Protein AF-A0A151ELN0-F1 (afdb_monomer_lite)

pLDDT: mean 81.28, std 15.32, range [25.77, 98.0]

Sequence (231 aa):
MNAPPDARCGALCSLCLSYRNGRCSSCAFGPRELRTSCPIFLCAEEKQTWCTECPEMLHCKTYRDYVNRCPFEAPEVLEDTLPHGGFLVKESMLNHGLNLFIDRVVRGDLGLIIMRQPLEVLAGLPLLKRVPIVQLKQTVTHGSSLDPTNLAKLHLTIQEFFEAAPRATILLEGMEYLIVHNGVDRMLKFIQSVAECARVSSSRFITIIDPRILDGEELVLLERELTLVSE

Structure (mmCIF, N/CA/C/O backbone):
data_AF-A0A151ELN0-F1
#
_entry.id   AF-A0A151ELN0-F1
#
loop_
_atom_site.group_PDB
_atom_site.id
_atom_site.type_symbol
_atom_site.label_atom_id
_atom_site.label_alt_id
_atom_site.label_comp_id
_atom_site.label_asym_id
_atom_site.label_entity_id
_atom_site.label_seq_id
_atom_site.pdbx_PDB_ins_code
_atom_site.Cartn_x
_atom_site.Cartn_y
_atom_site.Cartn_z
_atom_site.occupancy
_atom_site.B_iso_or_equiv
_atom_site.auth_seq_id
_atom_site.auth_comp_id
_atom_site.auth_asym_id
_atom_site.auth_atom_id
_atom_site.pdbx_PDB_model_num
ATOM 1 N N . MET A 1 1 ? 3.821 -25.717 3.196 1.00 38.97 1 MET A N 1
ATOM 2 C CA . MET A 1 1 ? 4.505 -25.286 1.957 1.00 38.97 1 MET A CA 1
ATOM 3 C C . MET A 1 1 ? 3.430 -25.005 0.924 1.00 38.97 1 MET A C 1
ATOM 5 O O . MET A 1 1 ? 2.796 -25.970 0.546 1.00 38.97 1 MET A O 1
ATOM 9 N N . ASN A 1 2 ? 3.182 -23.739 0.570 1.00 25.77 2 ASN A N 1
ATOM 10 C CA . ASN A 1 2 ? 2.345 -23.242 -0.546 1.00 25.77 2 ASN A CA 1
ATOM 11 C C . ASN A 1 2 ? 2.585 -21.714 -0.603 1.00 25.77 2 ASN A C 1
ATOM 13 O O . ASN A 1 2 ? 2.556 -21.106 0.461 1.00 25.77 2 ASN A O 1
ATOM 17 N N . ALA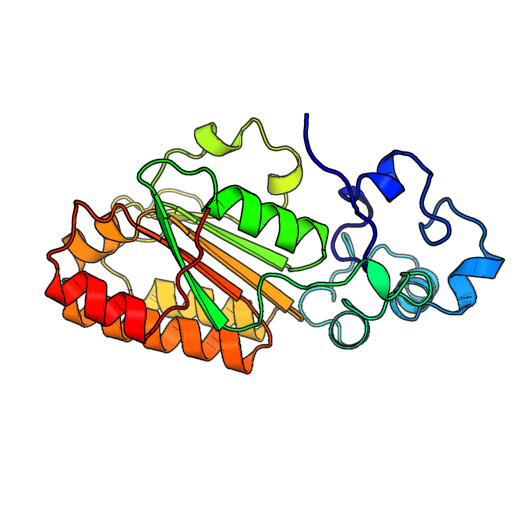 A 1 3 ? 2.896 -21.025 -1.708 1.00 27.09 3 ALA A N 1
ATOM 18 C CA . ALA A 1 3 ? 2.991 -21.343 -3.143 1.00 27.09 3 ALA A CA 1
ATOM 19 C C . ALA A 1 3 ? 4.229 -20.645 -3.780 1.00 27.09 3 ALA A C 1
ATOM 21 O O . ALA A 1 3 ? 4.811 -19.770 -3.136 1.00 27.09 3 ALA A O 1
ATOM 22 N N . PRO A 1 4 ? 4.621 -20.966 -5.035 1.00 46.75 4 PRO A N 1
ATOM 23 C CA . PRO A 1 4 ? 5.258 -19.937 -5.866 1.00 46.75 4 PRO A CA 1
ATOM 24 C C . PRO A 1 4 ? 4.795 -19.956 -7.342 1.00 46.75 4 PRO A C 1
ATOM 26 O O . PRO A 1 4 ? 5.091 -20.919 -8.053 1.00 46.75 4 PRO A O 1
ATOM 29 N N . PRO A 1 5 ? 4.087 -18.918 -7.835 1.00 49.38 5 PRO A N 1
ATOM 30 C CA . PRO A 1 5 ? 3.640 -18.840 -9.233 1.00 49.38 5 PRO A CA 1
ATOM 31 C C . PRO A 1 5 ? 4.334 -17.714 -10.039 1.00 49.38 5 PRO A C 1
ATOM 33 O O . PRO A 1 5 ? 3.706 -17.054 -10.870 1.00 49.38 5 PRO A O 1
ATOM 36 N N . ASP A 1 6 ? 5.586 -17.384 -9.730 1.00 49.25 6 ASP A N 1
ATOM 37 C CA . ASP A 1 6 ? 6.047 -15.994 -9.698 1.00 49.25 6 ASP A CA 1
ATOM 38 C C . ASP A 1 6 ? 7.194 -15.634 -10.661 1.00 49.25 6 ASP A C 1
ATOM 40 O O . ASP A 1 6 ? 8.349 -15.969 -10.415 1.00 49.25 6 ASP A O 1
ATOM 44 N N . ALA A 1 7 ? 6.879 -14.860 -11.708 1.00 47.31 7 ALA A N 1
ATOM 45 C CA . ALA A 1 7 ? 7.712 -13.806 -12.318 1.00 47.31 7 ALA A CA 1
ATOM 46 C C . ALA A 1 7 ? 6.845 -12.968 -13.273 1.00 47.31 7 ALA A C 1
ATOM 48 O O . ALA A 1 7 ? 6.569 -13.401 -14.389 1.00 47.31 7 ALA A O 1
ATOM 49 N N . ARG A 1 8 ? 6.369 -11.796 -12.835 1.00 53.34 8 ARG A N 1
ATOM 50 C CA . ARG A 1 8 ? 5.211 -11.143 -13.479 1.00 53.34 8 ARG A CA 1
ATOM 51 C C . ARG A 1 8 ? 5.375 -9.645 -13.707 1.00 53.34 8 ARG A C 1
ATOM 53 O O . ARG A 1 8 ? 4.469 -8.883 -13.429 1.00 53.34 8 ARG A O 1
ATOM 60 N N . CYS A 1 9 ? 6.537 -9.257 -14.244 1.00 50.31 9 CYS A N 1
ATOM 61 C CA . CYS A 1 9 ? 7.049 -7.880 -14.355 1.00 50.31 9 CYS A CA 1
ATOM 62 C C . CYS A 1 9 ? 7.490 -7.255 -13.027 1.00 50.31 9 CYS A C 1
ATOM 64 O O . CYS A 1 9 ? 6.859 -7.442 -11.999 1.00 50.31 9 CYS A O 1
ATOM 66 N N . GLY A 1 10 ? 8.641 -6.563 -13.068 1.00 51.91 10 GLY A N 1
ATOM 67 C CA . GLY A 1 10 ? 9.400 -6.077 -11.901 1.00 51.91 10 GLY A CA 1
ATOM 68 C C . GLY A 1 10 ? 8.564 -5.163 -11.025 1.00 51.91 10 GLY A C 1
ATOM 69 O O . GLY A 1 10 ? 7.584 -4.659 -11.522 1.00 51.91 10 GLY A O 1
ATOM 70 N N . ALA A 1 11 ? 8.824 -4.983 -9.727 1.00 45.75 11 ALA A N 1
ATOM 71 C CA . ALA A 1 11 ? 9.706 -3.945 -9.150 1.00 45.75 11 ALA A CA 1
ATOM 72 C C . ALA A 1 11 ? 10.963 -4.549 -8.583 1.00 45.75 11 ALA A C 1
ATOM 74 O O . ALA A 1 11 ? 11.966 -3.870 -8.432 1.00 45.75 11 ALA A O 1
ATOM 75 N N . LEU A 1 12 ? 10.899 -5.821 -8.227 1.00 51.78 12 LEU A N 1
ATOM 76 C CA . LEU A 1 12 ? 11.904 -6.473 -7.423 1.00 51.78 12 LEU A CA 1
ATOM 77 C C . LEU A 1 12 ? 12.098 -7.868 -7.996 1.00 51.78 12 LEU A C 1
ATOM 79 O O . LEU A 1 12 ? 11.829 -8.867 -7.337 1.00 51.78 12 LEU A O 1
ATOM 83 N N . CYS A 1 13 ? 12.589 -7.946 -9.240 1.00 53.91 13 CYS A N 1
ATOM 84 C CA . CYS A 1 13 ? 13.033 -9.219 -9.811 1.00 53.91 13 CYS A CA 1
ATOM 85 C C . CYS A 1 13 ? 13.979 -9.930 -8.830 1.00 53.91 13 CYS A C 1
ATOM 87 O O . CYS A 1 13 ? 13.848 -11.123 -8.628 1.00 53.91 13 CYS A O 1
ATOM 89 N N . SER A 1 14 ? 14.824 -9.195 -8.101 1.00 50.47 14 SER A N 1
ATOM 90 C CA . SER A 1 14 ? 15.664 -9.723 -7.015 1.00 50.47 14 SER A CA 1
ATOM 91 C C . SER A 1 14 ? 14.921 -10.472 -5.893 1.00 50.47 14 SER A C 1
ATOM 93 O O . SER A 1 14 ? 15.529 -11.313 -5.230 1.00 50.47 14 SER A O 1
ATOM 95 N N . LEU A 1 15 ? 13.630 -10.202 -5.682 1.00 52.53 15 LEU A N 1
ATOM 96 C CA . LEU A 1 15 ? 12.773 -10.857 -4.687 1.00 52.53 15 LEU A CA 1
ATOM 97 C C . LEU A 1 15 ? 11.847 -11.926 -5.289 1.00 52.53 15 LEU A C 1
ATOM 99 O O . LEU A 1 15 ? 11.299 -12.731 -4.541 1.00 52.53 15 LEU A O 1
ATOM 103 N N . CYS A 1 16 ? 11.710 -11.972 -6.615 1.00 61.12 16 CYS A N 1
ATOM 104 C CA . CYS A 1 16 ? 10.977 -13.009 -7.336 1.00 61.12 16 CYS A CA 1
ATOM 105 C C . CYS A 1 16 ? 11.695 -14.367 -7.196 1.00 61.12 16 CYS A C 1
ATOM 107 O O . CYS A 1 16 ? 12.899 -14.493 -7.435 1.00 61.12 16 CYS A O 1
ATOM 109 N N . LEU A 1 17 ? 10.972 -15.419 -6.818 1.00 59.66 17 LEU A N 1
ATOM 110 C CA . LEU A 1 17 ? 11.529 -16.748 -6.589 1.00 59.66 17 LEU A CA 1
ATOM 111 C C . LEU A 1 17 ? 11.983 -17.408 -7.897 1.00 59.66 17 LEU A C 1
ATOM 113 O O . LEU A 1 17 ? 13.006 -18.099 -7.899 1.00 59.66 17 LEU A O 1
ATOM 117 N N . SER A 1 18 ? 11.293 -17.181 -9.020 1.00 61.44 18 SER A N 1
ATOM 118 C CA . SER A 1 18 ? 11.763 -17.675 -10.326 1.00 61.44 18 SER A CA 1
ATOM 119 C C . SER A 1 18 ? 13.044 -16.976 -10.781 1.00 61.44 18 SER A C 1
ATOM 121 O O . SER A 1 18 ? 13.891 -17.617 -11.402 1.00 61.44 18 SER A O 1
ATOM 123 N N . TYR A 1 19 ? 13.236 -15.700 -10.428 1.00 58.84 19 TYR A N 1
ATOM 124 C CA . TYR A 1 19 ? 14.511 -15.002 -10.610 1.00 58.84 19 TYR A CA 1
ATOM 125 C C . TYR A 1 19 ? 15.599 -15.610 -9.723 1.00 58.84 19 TYR A C 1
ATOM 127 O O . TYR A 1 19 ? 16.644 -16.009 -10.232 1.00 58.84 19 TYR A O 1
ATOM 135 N N . ARG A 1 20 ? 15.346 -15.743 -8.411 1.00 58.31 20 ARG A N 1
ATOM 136 C CA . ARG A 1 20 ? 16.330 -16.272 -7.447 1.00 58.31 20 ARG A CA 1
ATOM 137 C C . ARG A 1 20 ? 16.759 -17.705 -7.754 1.00 58.31 20 ARG A C 1
ATOM 139 O O . ARG A 1 20 ? 17.891 -18.068 -7.463 1.00 58.31 20 ARG A O 1
ATOM 146 N N . ASN A 1 21 ? 15.871 -18.496 -8.346 1.00 62.34 21 ASN A N 1
ATOM 147 C CA . ASN A 1 21 ? 16.151 -19.875 -8.735 1.00 62.34 21 ASN A CA 1
ATOM 148 C C . ASN A 1 21 ? 16.658 -20.023 -10.179 1.00 62.34 21 ASN A C 1
ATOM 150 O O . ASN A 1 21 ? 16.784 -21.153 -10.640 1.00 62.34 21 ASN A O 1
ATOM 154 N N . GLY A 1 22 ? 16.883 -18.928 -10.918 1.00 57.88 22 GLY A N 1
ATOM 155 C CA . GLY A 1 22 ? 17.381 -18.979 -12.299 1.00 57.88 22 GLY A CA 1
ATOM 156 C C . GLY A 1 22 ? 16.428 -19.640 -13.304 1.00 57.88 22 GLY A C 1
ATOM 157 O O . GLY A 1 22 ? 16.860 -20.079 -14.363 1.00 57.88 22 GLY A O 1
ATOM 158 N N . ARG A 1 23 ? 15.133 -19.737 -12.977 1.00 60.22 23 ARG A N 1
ATOM 159 C CA . ARG A 1 23 ? 14.107 -20.395 -13.810 1.00 60.22 23 ARG A CA 1
ATOM 160 C C . ARG A 1 23 ? 13.381 -19.432 -14.750 1.00 60.22 23 ARG A C 1
ATOM 162 O O . ARG A 1 23 ? 12.649 -19.866 -15.631 1.00 60.22 23 ARG A O 1
ATOM 169 N N . CYS A 1 24 ? 13.562 -18.129 -14.553 1.00 61.22 24 CYS A N 1
ATOM 170 C CA . CYS A 1 24 ? 12.918 -17.097 -15.350 1.00 61.22 24 CYS A CA 1
ATOM 171 C C . CYS A 1 24 ? 13.681 -16.861 -16.663 1.00 61.22 24 CYS A C 1
ATOM 173 O O . CYS A 1 24 ? 14.799 -16.350 -16.651 1.00 61.22 24 CYS A O 1
ATOM 175 N N . SER A 1 25 ? 13.053 -17.171 -17.800 1.00 56.00 25 SER A N 1
ATOM 176 C CA . SER A 1 25 ? 13.604 -16.945 -19.147 1.00 56.00 25 SER A CA 1
ATOM 177 C C . SER A 1 25 ? 13.860 -15.466 -19.472 1.00 56.00 25 SER A C 1
ATOM 179 O O . SER A 1 25 ? 14.577 -15.163 -20.424 1.00 56.00 25 SER A O 1
ATOM 181 N N . SER A 1 26 ? 13.314 -14.550 -18.667 1.00 52.09 26 SER A N 1
ATOM 182 C CA . SER A 1 26 ? 13.364 -13.102 -18.863 1.00 52.09 26 SER A CA 1
ATOM 183 C C . SER A 1 26 ? 14.128 -12.326 -17.783 1.00 52.09 26 SER A C 1
ATOM 185 O O . SER A 1 26 ? 14.174 -11.095 -17.834 1.00 52.09 26 SER A O 1
ATOM 187 N N . CYS A 1 27 ? 14.762 -12.999 -16.811 1.00 61.06 27 CYS A N 1
ATOM 188 C CA . CYS A 1 27 ? 15.592 -12.311 -15.820 1.00 61.06 27 CYS A CA 1
ATOM 189 C C . CYS A 1 27 ? 16.931 -11.853 -16.410 1.00 61.06 27 CYS A C 1
ATOM 191 O O . CYS A 1 27 ? 17.380 -12.359 -17.433 1.00 61.06 27 CYS A O 1
ATOM 193 N N . ALA A 1 28 ? 17.626 -10.932 -15.741 1.00 55.34 28 ALA A N 1
ATOM 194 C CA . ALA A 1 28 ? 18.930 -10.457 -16.209 1.00 55.34 28 ALA A CA 1
ATOM 195 C C . ALA A 1 28 ? 20.011 -11.548 -16.336 1.00 55.34 28 ALA A C 1
ATOM 197 O O . ALA A 1 28 ? 20.993 -11.345 -17.047 1.00 55.34 28 ALA A O 1
ATOM 198 N N . PHE A 1 29 ? 19.807 -12.698 -15.688 1.00 57.75 29 PHE A N 1
ATOM 199 C CA . PHE A 1 29 ? 20.650 -13.887 -15.815 1.00 57.75 29 PHE A CA 1
ATOM 200 C C . PHE A 1 29 ? 20.172 -14.873 -16.899 1.00 57.75 29 PHE A C 1
ATOM 202 O O . PHE A 1 29 ? 20.861 -15.850 -17.174 1.00 57.75 29 PHE A O 1
ATOM 209 N N . GLY A 1 30 ? 19.004 -14.642 -17.504 1.00 62.22 30 GLY A N 1
ATOM 210 C CA . GLY A 1 30 ? 18.437 -15.458 -18.577 1.00 62.22 30 GLY A CA 1
ATOM 211 C C . GLY A 1 30 ? 18.973 -15.090 -19.970 1.00 62.22 30 GLY A C 1
ATOM 212 O O . GLY A 1 30 ? 19.694 -14.093 -20.127 1.00 62.22 30 GLY A O 1
ATOM 213 N N . PRO A 1 31 ? 18.614 -15.865 -21.013 1.00 65.56 31 PRO A N 1
ATOM 214 C CA . PRO A 1 31 ? 19.071 -15.630 -22.382 1.00 65.56 31 PRO A CA 1
ATOM 215 C C . PRO A 1 31 ? 18.759 -14.206 -22.851 1.00 65.56 31 PRO A C 1
ATOM 217 O O . PRO A 1 31 ? 17.655 -13.692 -22.655 1.00 65.56 31 PRO A O 1
ATOM 220 N N . ARG A 1 32 ? 19.745 -13.531 -23.450 1.00 69.44 32 ARG A N 1
ATOM 221 C CA . ARG A 1 32 ? 19.587 -12.135 -23.885 1.00 69.44 32 ARG A CA 1
ATOM 222 C C . ARG A 1 32 ? 18.575 -12.006 -25.019 1.00 69.44 32 ARG A C 1
ATOM 224 O O . ARG A 1 32 ? 17.768 -11.085 -24.990 1.00 69.44 32 ARG A O 1
ATOM 231 N N . GLU A 1 33 ? 18.592 -12.939 -25.971 1.00 73.06 33 GLU A N 1
ATOM 232 C CA . GLU A 1 33 ? 17.708 -12.918 -27.146 1.00 73.06 33 GLU A CA 1
ATOM 233 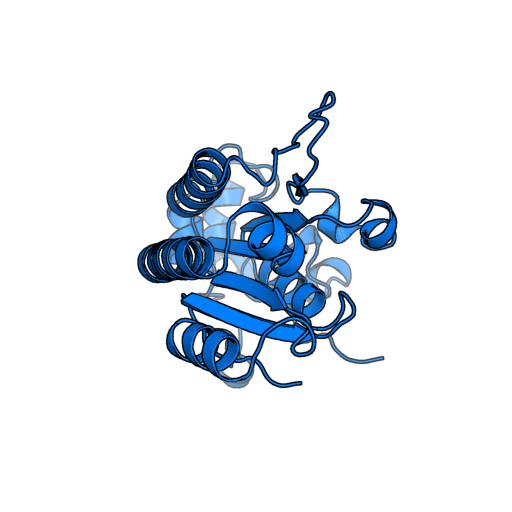C C . GLU A 1 33 ? 16.230 -12.867 -26.754 1.00 73.06 33 GLU A C 1
ATOM 235 O O . GLU A 1 33 ? 15.456 -12.117 -27.347 1.00 73.06 33 GLU A O 1
ATOM 240 N N . LEU A 1 34 ? 15.864 -13.604 -25.699 1.00 67.00 34 LEU A N 1
ATOM 241 C CA . LEU A 1 34 ? 14.495 -13.654 -25.207 1.00 67.00 34 LEU A CA 1
ATOM 242 C C . LEU A 1 34 ? 14.058 -12.295 -24.661 1.00 67.00 34 LEU A C 1
ATOM 244 O O . LEU A 1 34 ? 12.942 -11.890 -24.922 1.00 67.00 34 LEU A O 1
ATOM 248 N N . ARG A 1 35 ? 14.933 -11.537 -23.992 1.00 71.31 35 ARG A N 1
ATOM 249 C CA . ARG A 1 35 ? 14.585 -10.291 -23.282 1.00 71.31 35 ARG A CA 1
ATOM 250 C C . ARG A 1 35 ? 14.356 -9.063 -24.164 1.00 71.31 35 ARG A C 1
ATOM 252 O O . ARG A 1 35 ? 13.879 -8.046 -23.663 1.00 71.31 35 ARG A O 1
ATOM 259 N N . THR A 1 36 ? 14.661 -9.152 -25.455 1.00 74.19 36 THR A N 1
ATOM 260 C CA . THR A 1 36 ? 14.546 -8.033 -26.408 1.00 74.19 36 THR A CA 1
ATOM 261 C C . THR A 1 36 ? 13.114 -7.520 -26.595 1.00 74.19 36 THR A C 1
ATOM 263 O O . THR A 1 36 ? 12.926 -6.411 -27.079 1.00 74.19 36 THR A O 1
ATOM 266 N N . SER A 1 37 ? 12.101 -8.277 -26.169 1.00 78.50 37 SER A N 1
ATOM 267 C CA . SER A 1 37 ? 10.694 -7.866 -26.213 1.00 78.50 37 SER A CA 1
ATOM 268 C C . SER A 1 37 ? 10.193 -7.164 -24.942 1.00 78.50 37 SER A C 1
ATOM 270 O O . SER A 1 37 ? 9.040 -6.743 -24.916 1.00 78.50 37 SER A O 1
ATOM 272 N N . CYS A 1 38 ? 11.010 -7.028 -23.886 1.00 78.56 38 CYS A N 1
ATOM 273 C CA . CYS A 1 38 ? 10.599 -6.452 -22.599 1.00 78.56 38 CYS A CA 1
ATOM 274 C C . CYS A 1 38 ? 11.026 -4.978 -22.450 1.00 78.56 38 CYS A C 1
ATOM 276 O O . CYS A 1 38 ? 12.211 -4.710 -22.233 1.00 78.56 38 CYS A O 1
ATOM 278 N N . PRO A 1 39 ? 10.091 -4.005 -22.457 1.00 84.88 39 PRO A N 1
ATOM 279 C CA . PRO A 1 39 ? 10.442 -2.583 -22.383 1.00 84.88 39 PRO A CA 1
ATOM 280 C C . PRO A 1 39 ? 11.107 -2.168 -21.067 1.00 84.88 39 PRO A C 1
ATOM 282 O O . PRO A 1 39 ? 11.993 -1.316 -21.066 1.00 84.88 39 PRO A O 1
ATOM 285 N N . ILE A 1 40 ? 10.724 -2.789 -19.943 1.00 81.69 40 ILE A N 1
ATOM 286 C CA . ILE A 1 40 ? 11.363 -2.545 -18.638 1.00 81.69 40 ILE A CA 1
ATOM 287 C C . ILE A 1 40 ? 12.829 -2.987 -18.672 1.00 81.69 40 ILE A C 1
ATOM 289 O O . ILE A 1 40 ? 13.697 -2.266 -18.186 1.00 81.69 40 ILE A O 1
ATOM 293 N N . PHE A 1 41 ? 13.107 -4.152 -19.265 1.00 79.62 41 PHE A N 1
ATOM 294 C CA . PHE A 1 41 ? 14.468 -4.660 -19.396 1.00 79.62 41 PHE A CA 1
ATOM 295 C C . PHE A 1 41 ? 15.318 -3.762 -20.299 1.00 79.62 41 PHE A C 1
ATOM 297 O O . PHE A 1 41 ? 16.407 -3.368 -19.894 1.00 79.62 41 PHE A O 1
ATOM 304 N N . LEU A 1 42 ? 14.807 -3.402 -21.480 1.00 85.31 42 LEU A N 1
ATOM 305 C CA . LEU A 1 42 ? 15.523 -2.541 -22.423 1.00 85.31 42 LEU A CA 1
ATOM 306 C C . LEU A 1 42 ? 15.858 -1.175 -21.809 1.00 85.31 42 LEU A C 1
ATOM 308 O O . LEU A 1 42 ? 16.987 -0.715 -21.924 1.00 85.31 42 LEU A O 1
ATOM 312 N N . CYS A 1 43 ? 14.910 -0.570 -21.085 1.00 88.12 43 CYS A N 1
ATOM 313 C CA . CYS A 1 43 ? 15.131 0.683 -20.357 1.00 88.12 43 CYS A CA 1
ATOM 314 C C . CYS A 1 43 ? 16.235 0.550 -19.295 1.00 88.12 43 CYS A C 1
ATOM 316 O O . CYS A 1 43 ? 17.093 1.422 -19.169 1.00 88.12 43 CYS A O 1
ATOM 318 N N . ALA A 1 44 ? 16.233 -0.545 -18.530 1.00 83.81 44 ALA A N 1
ATOM 319 C CA . ALA A 1 44 ? 17.250 -0.809 -17.516 1.00 83.81 44 ALA A CA 1
ATOM 320 C C . ALA A 1 44 ? 18.643 -1.046 -18.135 1.00 83.81 44 ALA A C 1
ATOM 322 O O . ALA A 1 44 ? 19.633 -0.523 -17.624 1.00 83.81 44 ALA A O 1
ATOM 323 N N . GLU A 1 45 ? 18.715 -1.782 -19.250 1.00 83.81 45 GLU A N 1
ATOM 324 C CA . GLU A 1 45 ? 19.950 -2.034 -20.006 1.00 83.81 45 GLU A CA 1
ATOM 325 C C . GLU A 1 45 ? 20.525 -0.735 -20.589 1.00 83.81 45 GLU A C 1
ATOM 327 O O . GLU A 1 45 ? 21.709 -0.457 -20.401 1.00 83.81 45 GLU A O 1
ATOM 332 N N . GLU A 1 46 ? 19.686 0.091 -21.222 1.00 90.00 46 GLU A N 1
ATOM 333 C CA . GLU A 1 46 ? 20.065 1.402 -21.766 1.00 90.00 46 GLU A CA 1
ATOM 334 C C . GLU A 1 46 ? 20.620 2.328 -20.677 1.00 90.00 46 GLU A C 1
ATOM 336 O O . GLU A 1 46 ? 21.657 2.966 -20.858 1.00 90.00 46 GLU A O 1
ATOM 341 N N . LYS A 1 47 ? 19.969 2.349 -19.510 1.00 89.19 47 LYS A N 1
ATOM 342 C CA . LYS A 1 47 ? 20.392 3.138 -18.345 1.00 89.19 47 LYS A CA 1
ATOM 343 C C . LYS A 1 47 ? 21.529 2.502 -17.542 1.00 89.19 47 LYS A C 1
ATOM 345 O O . LYS A 1 47 ? 21.955 3.092 -16.552 1.00 89.19 47 LYS A O 1
ATOM 350 N N . GLN A 1 48 ? 21.987 1.306 -17.921 1.00 87.44 48 GLN A N 1
ATOM 351 C CA . GLN A 1 48 ? 22.997 0.525 -17.200 1.00 87.44 48 GLN A CA 1
ATOM 352 C C . GLN A 1 48 ? 22.703 0.407 -15.692 1.00 87.44 48 GLN A C 1
ATOM 354 O O . GLN A 1 48 ? 23.583 0.557 -14.846 1.00 87.44 48 GLN A O 1
ATOM 359 N N . THR A 1 49 ? 21.440 0.155 -15.345 1.00 83.75 49 THR A N 1
ATOM 360 C CA . THR A 1 49 ? 20.960 0.093 -13.959 1.00 83.75 49 THR A CA 1
ATOM 361 C C . THR A 1 49 ? 19.952 -1.040 -13.773 1.00 83.75 49 THR A C 1
ATOM 363 O O . THR A 1 49 ? 19.570 -1.728 -14.716 1.00 83.75 49 THR A O 1
ATOM 366 N N . TRP A 1 50 ? 19.485 -1.224 -12.543 1.00 77.25 50 TRP A N 1
ATOM 367 C CA . TRP A 1 50 ? 18.371 -2.103 -12.205 1.00 77.25 50 TRP A CA 1
ATOM 368 C C . TRP A 1 50 ? 17.198 -1.248 -11.754 1.00 77.25 50 TRP A C 1
ATOM 370 O O . TRP A 1 50 ? 17.411 -0.268 -11.049 1.00 77.25 50 TRP A O 1
ATOM 380 N N . CYS A 1 51 ? 15.950 -1.618 -12.062 1.00 76.81 51 CYS A N 1
ATOM 381 C CA . CYS A 1 51 ? 14.793 -0.853 -11.565 1.00 76.81 51 CYS A CA 1
ATOM 382 C C . CYS A 1 51 ? 14.813 -0.695 -10.035 1.00 76.81 51 CYS A C 1
ATOM 384 O O . CYS A 1 51 ? 14.466 0.363 -9.527 1.00 76.81 51 CYS A O 1
ATOM 386 N N . THR A 1 52 ? 15.315 -1.701 -9.312 1.00 70.81 52 THR A N 1
ATOM 387 C CA . THR A 1 52 ? 15.487 -1.681 -7.848 1.00 70.81 52 THR A CA 1
ATOM 388 C C . THR A 1 52 ? 16.522 -0.682 -7.333 1.00 70.81 52 THR A C 1
ATOM 390 O O . THR A 1 52 ? 16.600 -0.462 -6.127 1.00 70.81 52 THR A O 1
ATOM 393 N N . GLU A 1 53 ? 17.364 -0.157 -8.216 1.00 76.62 53 GLU A N 1
ATOM 394 C CA . GLU A 1 53 ? 18.473 0.758 -7.917 1.00 76.62 53 GLU A CA 1
ATOM 395 C C . GLU A 1 53 ? 18.375 2.048 -8.749 1.00 76.62 53 GLU A C 1
ATOM 397 O O . GLU A 1 53 ? 19.218 2.934 -8.639 1.00 76.62 53 GLU A O 1
ATOM 402 N N . CYS A 1 54 ? 17.335 2.168 -9.577 1.00 82.88 54 CYS A N 1
ATOM 403 C CA . CYS A 1 54 ? 17.137 3.295 -10.466 1.00 82.88 54 CYS A CA 1
ATOM 404 C C . CYS A 1 54 ? 16.580 4.485 -9.668 1.00 82.88 54 CYS A C 1
ATOM 406 O O . CYS A 1 54 ? 15.508 4.361 -9.068 1.00 82.88 54 CYS A O 1
ATOM 408 N N . PRO A 1 55 ? 17.236 5.660 -9.693 1.00 84.44 55 PRO A N 1
ATOM 409 C CA . PRO A 1 55 ? 16.778 6.833 -8.943 1.00 84.44 55 PRO A CA 1
ATOM 410 C C . PRO A 1 55 ? 15.438 7.378 -9.457 1.00 84.44 55 PRO A C 1
ATOM 412 O O . PRO A 1 55 ? 14.694 8.016 -8.718 1.00 84.44 55 PRO A O 1
ATOM 415 N N . GLU A 1 56 ? 15.098 7.093 -10.714 1.00 86.44 56 GLU A N 1
ATOM 416 C CA . GLU A 1 56 ? 13.836 7.502 -11.330 1.00 86.44 56 GLU A CA 1
ATOM 417 C C . GLU A 1 56 ? 12.689 6.529 -11.055 1.00 86.44 56 GLU A C 1
ATOM 419 O O . GLU A 1 56 ? 11.582 6.779 -11.518 1.00 86.44 56 GLU A O 1
ATOM 424 N N . MET A 1 57 ? 12.922 5.421 -10.340 1.00 82.38 57 MET A N 1
ATOM 425 C CA . MET A 1 57 ? 11.938 4.344 -10.204 1.00 82.38 57 MET A CA 1
ATOM 426 C C . MET A 1 57 ? 10.586 4.862 -9.705 1.00 82.38 57 MET A C 1
ATOM 428 O O . MET A 1 57 ? 9.562 4.548 -10.307 1.00 82.38 57 MET A O 1
ATOM 432 N N . LEU A 1 58 ? 10.584 5.748 -8.704 1.00 79.56 58 LEU A N 1
ATOM 433 C CA . LEU A 1 58 ? 9.360 6.388 -8.218 1.00 79.56 58 LEU A CA 1
ATOM 434 C C . LEU A 1 58 ? 8.560 7.028 -9.361 1.00 79.56 58 LEU A C 1
ATOM 436 O O . LEU A 1 58 ? 7.389 6.740 -9.498 1.00 79.56 58 LEU A O 1
ATOM 440 N N . HIS A 1 59 ? 9.182 7.749 -10.286 1.00 82.94 59 HIS A N 1
ATOM 441 C CA . HIS A 1 59 ? 8.470 8.465 -11.352 1.00 82.94 59 HIS A CA 1
ATOM 442 C C . HIS A 1 59 ? 8.597 7.792 -12.732 1.00 82.94 59 HIS A C 1
ATOM 444 O O . HIS A 1 59 ? 8.385 8.423 -13.770 1.00 82.94 59 HIS A O 1
ATOM 450 N N . CYS A 1 60 ? 8.962 6.507 -12.781 1.00 84.94 60 CYS A N 1
ATOM 451 C CA . CYS A 1 60 ? 9.320 5.839 -14.029 1.00 84.94 60 CYS A CA 1
ATOM 452 C C . CYS A 1 60 ? 8.083 5.470 -14.863 1.00 84.94 60 CYS A C 1
ATOM 454 O O . CYS A 1 60 ? 7.344 4.536 -14.539 1.00 84.94 60 CYS A O 1
ATOM 456 N N . LYS A 1 61 ? 7.897 6.156 -15.998 1.00 87.19 61 LYS A N 1
ATOM 457 C CA . LYS A 1 61 ? 6.796 5.893 -16.941 1.00 87.19 61 LYS A CA 1
ATOM 458 C C . LYS A 1 61 ? 6.874 4.505 -17.583 1.00 87.19 61 LYS A C 1
ATOM 460 O O . LYS A 1 61 ? 5.879 3.793 -17.605 1.00 87.19 61 LYS A O 1
ATOM 465 N N . THR A 1 62 ? 8.049 4.088 -18.063 1.00 87.81 62 THR A N 1
ATOM 466 C CA . THR A 1 62 ? 8.222 2.748 -18.659 1.00 87.81 62 THR A CA 1
ATOM 467 C C . THR A 1 62 ? 7.805 1.668 -17.678 1.00 87.81 62 THR A C 1
ATOM 469 O O . THR A 1 62 ? 7.132 0.705 -18.019 1.00 87.81 62 THR A O 1
ATOM 472 N N . TYR A 1 63 ? 8.187 1.839 -16.424 1.00 83.75 63 TYR A N 1
ATOM 473 C CA . TYR A 1 63 ? 7.810 0.893 -15.409 1.00 83.75 63 TYR A CA 1
ATOM 474 C C . TYR A 1 63 ? 6.288 0.901 -15.173 1.00 83.75 63 TYR A C 1
ATOM 476 O O . TYR A 1 63 ? 5.668 -0.157 -15.231 1.00 83.75 63 TYR A O 1
ATOM 484 N N . ARG A 1 64 ? 5.676 2.087 -15.032 1.00 80.62 64 ARG A N 1
ATOM 485 C CA . ARG A 1 64 ? 4.216 2.279 -14.916 1.00 80.62 64 ARG A CA 1
ATOM 486 C C . ARG A 1 64 ? 3.425 1.516 -15.977 1.00 80.62 64 ARG A C 1
ATOM 488 O O . ARG A 1 64 ? 2.486 0.796 -15.658 1.00 80.62 64 ARG A O 1
ATOM 495 N N . ASP A 1 65 ? 3.824 1.675 -17.234 1.00 82.56 65 ASP A N 1
ATOM 496 C CA . ASP A 1 65 ? 3.047 1.205 -18.381 1.00 82.56 65 ASP A CA 1
ATOM 497 C C . ASP A 1 65 ? 3.188 -0.310 -18.602 1.00 82.56 65 ASP A C 1
ATOM 499 O O . ASP A 1 65 ? 2.290 -0.951 -19.157 1.00 82.56 65 ASP A O 1
ATOM 503 N N . TYR A 1 66 ? 4.311 -0.891 -18.164 1.00 79.62 66 TYR A N 1
ATOM 504 C CA . TYR A 1 66 ? 4.682 -2.268 -18.487 1.00 79.62 66 TYR A CA 1
ATOM 505 C C . TYR A 1 66 ? 4.769 -3.206 -17.272 1.00 79.62 66 TYR A C 1
ATOM 507 O O . TYR A 1 66 ? 4.939 -4.399 -17.484 1.00 79.62 66 TYR A O 1
ATOM 515 N N . VAL A 1 67 ? 4.575 -2.737 -16.028 1.00 75.00 67 VAL A N 1
ATOM 516 C CA . VAL A 1 67 ? 4.657 -3.545 -14.783 1.00 75.00 67 VAL A CA 1
ATOM 517 C C . VAL A 1 67 ? 3.672 -4.725 -14.693 1.00 75.00 67 VAL A C 1
ATOM 519 O O . VAL A 1 67 ? 3.826 -5.576 -13.836 1.00 75.00 67 VAL A O 1
ATOM 522 N N . ASN A 1 68 ? 2.662 -4.816 -15.557 1.00 68.12 68 ASN A N 1
ATOM 523 C CA . ASN A 1 68 ? 1.753 -5.975 -15.639 1.00 68.12 68 ASN A CA 1
ATOM 524 C C . ASN A 1 68 ? 1.720 -6.590 -17.043 1.00 68.12 68 ASN A C 1
ATOM 526 O O . ASN A 1 68 ? 0.781 -7.289 -17.409 1.00 68.12 68 ASN A O 1
ATOM 530 N N . ARG A 1 69 ? 2.704 -6.260 -17.882 1.00 73.50 69 ARG A N 1
ATOM 531 C CA . ARG A 1 69 ? 2.739 -6.643 -19.296 1.00 73.50 69 ARG A CA 1
ATOM 532 C C . ARG A 1 69 ? 3.995 -7.444 -19.573 1.00 73.50 69 ARG A C 1
ATOM 534 O O . ARG A 1 69 ? 4.810 -7.064 -20.410 1.00 73.50 69 ARG A O 1
ATOM 541 N N . CYS A 1 70 ? 4.176 -8.530 -18.822 1.00 70.75 70 CYS A N 1
ATOM 542 C CA . CYS A 1 70 ? 5.314 -9.408 -19.037 1.00 70.75 70 CYS A CA 1
ATOM 543 C C . CYS A 1 70 ? 5.114 -10.111 -20.385 1.00 70.75 70 CYS A C 1
ATOM 545 O O . CYS A 1 70 ? 4.173 -10.891 -20.518 1.00 70.75 70 CYS A O 1
ATOM 547 N N . PRO A 1 71 ? 5.983 -9.890 -21.387 1.00 68.31 71 PRO A N 1
ATOM 548 C CA . PRO A 1 71 ? 5.810 -10.498 -22.708 1.00 68.31 71 PRO A CA 1
ATOM 549 C C . PRO A 1 71 ? 6.092 -12.012 -22.708 1.00 68.31 71 PRO A C 1
ATOM 551 O O . PRO A 1 71 ? 5.980 -12.657 -23.745 1.00 68.31 71 PRO A O 1
ATOM 554 N N . PHE A 1 72 ? 6.464 -12.578 -21.555 1.00 64.81 72 PHE A N 1
ATOM 555 C CA . PHE A 1 72 ? 6.767 -13.999 -21.358 1.00 64.81 72 PHE A CA 1
ATOM 556 C C . PHE A 1 72 ? 5.813 -14.678 -20.372 1.00 64.81 72 PHE A C 1
ATOM 558 O O . PHE A 1 72 ? 6.027 -15.835 -20.017 1.00 64.81 72 PHE A O 1
ATOM 565 N N . GLU A 1 73 ? 4.809 -13.957 -19.873 1.00 63.84 73 GLU A N 1
ATOM 566 C CA . GLU A 1 73 ? 3.826 -14.510 -18.950 1.00 63.84 73 GLU A CA 1
ATOM 567 C C . GLU A 1 73 ? 2.696 -15.181 -19.736 1.00 63.84 73 GLU A C 1
ATOM 569 O O . GLU A 1 73 ? 2.146 -14.602 -20.674 1.00 63.84 73 GLU A O 1
ATOM 574 N N . ALA A 1 74 ? 2.371 -16.425 -19.376 1.00 55.69 74 ALA A N 1
ATOM 575 C CA . ALA A 1 74 ? 1.256 -17.145 -19.978 1.00 55.69 74 ALA A CA 1
ATOM 576 C C . ALA A 1 74 ? -0.080 -16.583 -19.438 1.00 55.69 74 ALA A C 1
ATOM 578 O O . ALA A 1 74 ? -0.209 -16.421 -18.219 1.00 55.69 74 ALA A O 1
ATOM 579 N N . PRO A 1 75 ? -1.084 -16.312 -20.298 1.00 51.28 75 PRO A N 1
ATOM 580 C CA . PRO A 1 75 ? -2.365 -15.719 -19.894 1.00 51.28 75 PRO A CA 1
ATOM 581 C C . PRO A 1 75 ? -3.106 -16.502 -18.802 1.00 51.28 75 PRO A C 1
ATOM 583 O O . PRO A 1 75 ? -3.780 -15.906 -17.968 1.00 51.28 75 PRO A O 1
ATOM 586 N N . GLU A 1 76 ? -2.945 -17.828 -18.766 1.00 50.12 76 GLU A N 1
ATOM 587 C CA . GLU A 1 76 ? -3.637 -18.731 -17.831 1.00 50.12 76 GLU A CA 1
ATOM 588 C C . GLU A 1 76 ? -3.236 -18.544 -16.359 1.00 50.12 76 GLU A C 1
ATOM 590 O O . GLU A 1 76 ? -3.868 -19.096 -15.463 1.00 50.12 76 GLU A O 1
ATOM 595 N N . VAL A 1 77 ? -2.173 -17.785 -16.090 1.00 49.56 77 VAL A N 1
ATOM 596 C CA . VAL A 1 77 ? -1.608 -17.637 -14.747 1.00 49.56 77 VAL A CA 1
ATOM 597 C C . VAL A 1 77 ? -2.124 -16.341 -14.088 1.00 49.56 77 VAL A C 1
ATOM 599 O O . VAL A 1 77 ? -1.977 -16.164 -12.880 1.00 49.56 77 VAL A O 1
ATOM 602 N N . LEU A 1 78 ? -2.742 -15.414 -14.832 1.00 48.91 78 LEU A N 1
ATOM 603 C CA . LEU A 1 78 ? -3.120 -14.051 -14.417 1.00 48.91 78 LEU A CA 1
ATOM 604 C C . LEU A 1 78 ? -4.586 -13.920 -13.973 1.00 48.91 78 LEU A C 1
ATOM 606 O O . LEU A 1 78 ? -5.391 -13.292 -14.653 1.00 48.91 78 LEU A O 1
ATOM 610 N N . GLU A 1 79 ? -4.917 -14.384 -12.773 1.00 54.38 79 GLU A N 1
ATOM 611 C CA . GLU A 1 79 ? -5.911 -13.644 -11.988 1.00 54.38 79 GLU A CA 1
ATOM 612 C C . GLU A 1 79 ? -5.148 -12.707 -11.052 1.00 54.38 79 GLU A C 1
ATOM 614 O O . GLU A 1 79 ? -4.471 -13.139 -10.116 1.00 54.38 79 GLU A O 1
ATOM 619 N N . ASP A 1 80 ? -5.180 -11.403 -11.356 1.00 60.97 80 ASP A N 1
ATOM 620 C CA . ASP A 1 80 ? -4.867 -10.396 -10.346 1.00 60.97 80 ASP A CA 1
ATOM 621 C C . ASP A 1 80 ? -6.017 -10.421 -9.346 1.00 60.97 80 ASP A C 1
ATOM 623 O O . ASP A 1 80 ? -7.066 -9.817 -9.557 1.00 60.97 80 ASP A O 1
ATOM 627 N N . THR A 1 81 ? -5.835 -11.196 -8.281 1.00 65.62 81 THR A N 1
ATOM 628 C CA . THR A 1 81 ? -6.861 -11.424 -7.260 1.00 65.62 81 THR A CA 1
ATOM 629 C C . THR A 1 81 ? -7.186 -10.163 -6.465 1.00 65.62 81 THR A C 1
ATOM 631 O O . THR A 1 81 ? -8.163 -10.149 -5.722 1.00 65.62 81 THR A O 1
ATOM 634 N N . LEU A 1 82 ? -6.385 -9.100 -6.614 1.00 81.81 82 LEU A N 1
ATOM 635 C CA . LEU A 1 82 ? -6.564 -7.843 -5.907 1.00 81.81 82 LEU A CA 1
ATOM 636 C C . LEU A 1 82 ? -6.563 -6.663 -6.899 1.00 81.81 82 LEU A C 1
ATOM 638 O O . LEU A 1 82 ? -5.483 -6.221 -7.309 1.00 81.81 82 LEU A O 1
ATOM 642 N N . PRO A 1 83 ? -7.738 -6.138 -7.301 1.00 85.88 83 PRO A N 1
ATOM 643 C CA . PRO A 1 83 ? -7.829 -4.991 -8.209 1.00 85.88 83 PRO A CA 1
ATOM 644 C C . PRO A 1 83 ? -7.280 -3.696 -7.574 1.00 85.88 83 PRO A C 1
ATOM 646 O O . PRO A 1 83 ? -6.754 -3.697 -6.464 1.00 85.88 83 PRO A O 1
ATOM 649 N N . HIS A 1 84 ? -7.360 -2.563 -8.276 1.00 89.12 84 HIS A N 1
ATOM 650 C CA . HIS A 1 84 ? -7.004 -1.258 -7.699 1.00 89.12 84 HIS A CA 1
ATOM 651 C C . HIS A 1 84 ? -8.106 -0.755 -6.758 1.00 89.12 84 HIS A C 1
ATOM 653 O O . HIS A 1 84 ? -9.290 -0.903 -7.062 1.00 89.12 84 HIS A O 1
ATOM 659 N N . GLY A 1 85 ? -7.725 -0.118 -5.650 1.00 93.62 85 GLY A N 1
ATOM 660 C CA . GLY A 1 85 ? -8.659 0.458 -4.681 1.00 93.62 85 GLY A CA 1
ATOM 661 C C . GLY A 1 85 ? -8.342 0.125 -3.226 1.00 93.62 85 GLY A C 1
ATOM 662 O O . GLY A 1 85 ? -7.203 -0.192 -2.879 1.00 93.62 85 GLY A O 1
ATOM 663 N N . GLY A 1 86 ? -9.356 0.267 -2.371 1.00 95.94 86 GLY A N 1
ATOM 664 C CA . GLY A 1 86 ? -9.271 0.028 -0.933 1.00 95.94 86 GLY A CA 1
ATOM 665 C C . GLY A 1 86 ? -9.807 -1.345 -0.529 1.00 95.94 86 GLY A C 1
ATOM 666 O O . GLY A 1 86 ? -10.868 -1.764 -0.993 1.00 95.94 86 GLY A O 1
ATOM 667 N N . PHE A 1 87 ? -9.087 -2.010 0.371 1.00 95.94 87 PHE A N 1
ATOM 668 C CA . PHE A 1 87 ? -9.349 -3.364 0.838 1.00 95.94 87 PHE A CA 1
ATOM 669 C C . PHE A 1 87 ? -9.366 -3.433 2.357 1.00 95.94 87 PHE A C 1
ATOM 671 O O . PHE A 1 87 ? -8.505 -2.850 3.021 1.00 95.94 87 PHE A O 1
ATOM 678 N N . LEU A 1 88 ? -10.327 -4.186 2.885 1.00 95.31 88 LEU A N 1
ATOM 679 C CA . LEU A 1 88 ? -10.459 -4.472 4.306 1.00 95.31 88 LEU A CA 1
ATOM 680 C C . LEU A 1 88 ? -10.144 -5.943 4.560 1.00 95.31 88 LEU A C 1
ATOM 682 O O . LEU A 1 88 ? -10.759 -6.822 3.957 1.00 95.31 88 LEU A O 1
ATOM 686 N N . VAL A 1 89 ? -9.219 -6.203 5.478 1.00 95.31 89 VAL A N 1
ATOM 687 C CA . VAL A 1 89 ? -8.911 -7.546 5.974 1.00 95.31 89 VAL A CA 1
ATOM 688 C C . VAL A 1 89 ? -9.371 -7.632 7.423 1.00 95.31 89 VAL A C 1
ATOM 690 O O . VAL A 1 89 ? -8.896 -6.887 8.280 1.00 95.31 89 VAL A O 1
ATOM 693 N N . LYS A 1 90 ? -10.314 -8.536 7.692 1.00 93.44 90 LYS A N 1
ATOM 694 C CA . LYS A 1 90 ? -10.837 -8.770 9.041 1.00 93.44 90 LYS A CA 1
ATOM 695 C C . LYS A 1 90 ? -9.994 -9.837 9.732 1.00 93.44 90 LYS A C 1
ATOM 697 O O . LYS A 1 90 ? -10.280 -11.022 9.600 1.00 93.44 90 LYS A O 1
ATOM 702 N N . GLU A 1 91 ? -8.962 -9.426 10.458 1.00 92.38 91 GLU A N 1
ATOM 703 C CA . GLU A 1 91 ? -8.077 -10.335 11.192 1.00 92.38 91 GLU A CA 1
ATOM 704 C C . GLU A 1 91 ? -7.576 -9.700 12.492 1.00 92.38 91 GLU A C 1
ATOM 706 O O . GLU A 1 91 ? -7.369 -8.494 12.572 1.00 92.38 91 GLU A O 1
ATOM 711 N N . SER A 1 92 ? -7.355 -10.516 13.526 1.00 86.69 92 SER A N 1
ATOM 712 C CA . SER A 1 92 ? -6.817 -10.048 14.814 1.00 86.69 92 SER A CA 1
ATOM 713 C C . SER A 1 92 ? -5.292 -10.150 14.918 1.00 86.69 92 SER A C 1
ATOM 715 O O . SER A 1 92 ? -4.701 -9.734 15.911 1.00 86.69 92 SER A O 1
ATOM 717 N N . MET A 1 93 ? -4.651 -10.792 13.943 1.00 88.50 93 MET A N 1
ATOM 718 C CA . MET A 1 93 ? -3.211 -11.028 13.886 1.00 88.50 93 MET A CA 1
ATOM 719 C C . MET A 1 93 ? -2.727 -10.648 12.496 1.00 88.50 93 MET A C 1
ATOM 721 O O . MET A 1 93 ? -3.385 -10.995 11.524 1.00 88.50 93 MET A O 1
ATOM 725 N N . LEU A 1 94 ? -1.572 -9.988 12.408 1.00 91.38 94 LEU A N 1
ATOM 726 C CA . LEU A 1 94 ? -0.973 -9.556 11.147 1.00 91.38 94 LEU A CA 1
ATOM 727 C C . LEU A 1 94 ? -0.505 -10.775 10.333 1.00 91.38 94 LEU A C 1
ATOM 729 O O . LEU A 1 94 ? 0.624 -11.234 10.503 1.00 91.38 94 LEU A O 1
ATOM 733 N N . ASN A 1 95 ? -1.376 -11.303 9.473 1.00 90.81 95 ASN A N 1
ATOM 734 C CA . ASN A 1 95 ? -1.138 -12.527 8.714 1.00 90.81 95 ASN A CA 1
ATOM 735 C C . ASN A 1 95 ? -1.559 -12.345 7.253 1.00 90.81 95 ASN A C 1
ATOM 737 O O . ASN A 1 95 ? -0.719 -12.085 6.390 1.00 90.81 95 ASN A O 1
ATOM 741 N N . HIS A 1 96 ? -2.850 -12.485 6.963 1.00 91.62 96 HIS A N 1
ATOM 742 C CA . HIS A 1 96 ? -3.397 -12.467 5.615 1.00 91.62 96 HIS A CA 1
ATOM 743 C C . HIS A 1 96 ? -3.159 -11.113 4.944 1.00 91.62 96 HIS A C 1
ATOM 745 O O . HIS A 1 96 ? -2.659 -11.073 3.819 1.00 91.62 96 HIS A O 1
ATOM 751 N N . GLY A 1 97 ? -3.392 -10.000 5.649 1.00 93.62 97 GLY A N 1
ATOM 752 C CA . GLY A 1 97 ? -3.154 -8.663 5.099 1.00 93.62 97 GLY A CA 1
ATOM 753 C C . GLY A 1 97 ? -1.682 -8.414 4.761 1.00 93.62 97 GLY A C 1
ATOM 754 O O . GLY A 1 97 ? -1.366 -7.831 3.721 1.00 93.62 97 GLY A O 1
ATOM 755 N N . LEU A 1 98 ? -0.764 -8.938 5.582 1.00 93.62 98 LEU A N 1
ATOM 756 C CA . LEU A 1 98 ? 0.669 -8.885 5.296 1.00 93.62 98 LEU A CA 1
ATOM 757 C C . LEU A 1 98 ? 1.042 -9.756 4.091 1.00 93.62 98 LEU A C 1
ATOM 759 O O . LEU A 1 98 ? 1.821 -9.322 3.246 1.00 93.62 98 LEU A O 1
ATOM 763 N N . ASN A 1 99 ? 0.473 -10.955 3.964 1.00 90.19 99 ASN A N 1
ATOM 764 C CA . ASN A 1 99 ? 0.723 -11.828 2.816 1.00 90.19 99 ASN A CA 1
ATOM 765 C C . ASN A 1 99 ? 0.226 -11.212 1.501 1.00 90.19 99 ASN A C 1
ATOM 767 O O . ASN A 1 99 ? 0.952 -11.263 0.507 1.00 90.19 99 ASN A O 1
ATOM 771 N N . LEU A 1 100 ? -0.951 -10.577 1.499 1.00 90.62 100 LEU A N 1
ATOM 772 C CA . LEU A 1 100 ? -1.453 -9.820 0.347 1.00 90.62 100 LEU A CA 1
ATOM 773 C C . LEU A 1 100 ? -0.489 -8.695 -0.036 1.00 90.62 100 LEU A C 1
ATOM 775 O O . LEU A 1 100 ? -0.122 -8.559 -1.202 1.00 90.62 100 LEU A O 1
ATOM 779 N N . PHE A 1 101 ? -0.030 -7.916 0.947 1.00 92.94 101 PHE A N 1
ATOM 780 C CA . PHE A 1 101 ? 0.954 -6.859 0.723 1.00 92.94 101 PHE A CA 1
ATOM 781 C C . PHE A 1 101 ? 2.255 -7.401 0.112 1.00 92.94 101 PHE A C 1
ATOM 783 O O . PHE A 1 101 ? 2.765 -6.848 -0.863 1.00 92.94 101 PHE A O 1
ATOM 790 N N . ILE A 1 102 ? 2.783 -8.501 0.655 1.00 86.88 102 ILE A N 1
ATOM 791 C CA . ILE A 1 102 ? 4.012 -9.138 0.169 1.00 86.88 102 ILE A CA 1
ATOM 792 C C . ILE A 1 102 ? 3.843 -9.624 -1.271 1.00 86.88 102 ILE A C 1
ATOM 794 O O . ILE A 1 102 ? 4.723 -9.365 -2.093 1.00 86.88 102 ILE A O 1
ATOM 798 N N . ASP A 1 103 ? 2.725 -10.285 -1.592 1.00 82.56 103 ASP A N 1
ATOM 799 C CA . ASP A 1 103 ? 2.405 -10.702 -2.963 1.00 82.56 103 ASP A CA 1
ATOM 800 C C . ASP A 1 103 ? 2.454 -9.504 -3.917 1.00 82.56 103 ASP A C 1
ATOM 802 O O . ASP A 1 103 ? 3.090 -9.577 -4.974 1.00 82.56 103 ASP A O 1
ATOM 806 N N . ARG A 1 104 ? 1.886 -8.362 -3.506 1.00 85.44 104 ARG A N 1
ATOM 807 C CA . ARG A 1 104 ? 1.926 -7.147 -4.320 1.00 85.44 104 ARG A CA 1
ATOM 808 C C . ARG A 1 104 ? 3.326 -6.604 -4.530 1.00 85.44 104 ARG A C 1
ATOM 810 O O . ARG A 1 104 ? 3.708 -6.345 -5.670 1.00 85.44 104 ARG A O 1
ATOM 817 N N . VAL A 1 105 ? 4.124 -6.501 -3.473 1.00 83.06 105 VAL A N 1
ATOM 818 C CA . VAL A 1 105 ? 5.512 -6.032 -3.582 1.00 83.06 105 VAL A CA 1
ATOM 819 C C . VAL A 1 105 ? 6.347 -6.952 -4.482 1.00 83.06 105 VAL A C 1
ATOM 821 O O . VAL A 1 105 ? 7.122 -6.477 -5.316 1.00 83.06 105 VAL A O 1
ATOM 824 N N . VAL A 1 106 ? 6.160 -8.272 -4.383 1.00 75.38 106 VAL A N 1
ATOM 825 C CA . VAL A 1 106 ? 6.843 -9.258 -5.241 1.00 75.38 106 VAL A CA 1
ATOM 826 C C . VAL A 1 106 ? 6.437 -9.115 -6.713 1.00 75.38 106 VAL A C 1
ATOM 828 O O . VAL A 1 106 ? 7.277 -9.286 -7.599 1.00 75.38 106 VAL A O 1
ATOM 831 N N . ARG A 1 107 ? 5.181 -8.751 -6.985 1.00 74.62 107 ARG A N 1
ATOM 832 C CA . ARG A 1 107 ? 4.647 -8.469 -8.332 1.00 74.62 107 ARG A CA 1
ATOM 833 C C . ARG A 1 107 ? 4.890 -7.038 -8.813 1.00 74.62 107 ARG A C 1
ATOM 835 O O . ARG A 1 107 ? 4.424 -6.659 -9.881 1.00 74.62 107 ARG A O 1
ATOM 842 N N . GLY A 1 108 ? 5.622 -6.250 -8.035 1.00 75.31 108 GLY A N 1
ATOM 843 C CA . GLY A 1 108 ? 6.107 -4.950 -8.450 1.00 75.31 108 GLY A CA 1
ATOM 844 C C . GLY A 1 108 ? 5.328 -3.733 -8.007 1.00 75.31 108 GLY A C 1
ATOM 845 O O . GLY A 1 108 ? 5.549 -2.637 -8.504 1.00 75.31 108 GLY A O 1
ATOM 846 N N . ASP A 1 109 ? 4.451 -3.863 -7.034 1.00 83.94 109 ASP A N 1
ATOM 847 C CA . ASP A 1 109 ? 3.974 -2.675 -6.350 1.00 83.94 109 ASP A CA 1
ATOM 848 C C . ASP A 1 109 ? 5.121 -2.094 -5.494 1.00 83.94 109 ASP A C 1
ATOM 850 O O . ASP A 1 109 ? 5.845 -2.822 -4.808 1.00 83.94 109 ASP A O 1
ATOM 854 N N . LEU A 1 110 ? 5.304 -0.772 -5.511 1.00 87.50 110 LEU A N 1
ATOM 855 C CA . LEU A 1 110 ? 6.107 -0.117 -4.482 1.00 87.50 110 LEU A CA 1
ATOM 856 C C . LEU A 1 110 ? 5.343 -0.182 -3.158 1.00 87.50 110 LEU A C 1
ATOM 858 O O . LEU A 1 110 ? 4.190 0.235 -3.072 1.00 87.50 110 LEU A O 1
ATOM 862 N N . GLY A 1 111 ? 5.978 -0.741 -2.133 1.00 91.81 111 GLY A N 1
ATOM 863 C CA . GLY A 1 111 ? 5.354 -0.961 -0.833 1.00 91.81 111 GLY A CA 1
ATOM 864 C C . GLY A 1 111 ? 5.558 0.203 0.133 1.00 91.81 111 GLY A C 1
ATOM 865 O O . GLY A 1 111 ? 6.656 0.748 0.198 1.00 91.81 111 GLY A O 1
ATOM 866 N N . LEU A 1 112 ? 4.549 0.511 0.944 1.00 95.50 112 LEU A N 1
ATOM 867 C CA . LEU A 1 112 ? 4.675 1.297 2.178 1.00 95.50 112 LEU A CA 1
ATOM 868 C C . LEU A 1 112 ? 3.910 0.584 3.294 1.00 95.50 112 LEU A C 1
ATOM 870 O O . LEU A 1 112 ? 2.747 0.227 3.116 1.00 95.50 112 LEU A O 1
ATOM 874 N N . ILE A 1 113 ? 4.549 0.389 4.447 1.00 97.19 113 ILE A N 1
ATOM 875 C CA . ILE A 1 113 ? 3.884 -0.157 5.635 1.00 97.19 113 ILE A CA 1
ATOM 876 C C . ILE A 1 113 ? 3.658 0.973 6.630 1.00 97.19 113 ILE A C 1
ATOM 878 O O . ILE A 1 113 ? 4.592 1.670 7.016 1.00 97.19 113 ILE A O 1
ATOM 882 N N . ILE A 1 114 ? 2.421 1.130 7.077 1.00 97.44 114 ILE A N 1
ATOM 883 C CA . ILE A 1 114 ? 2.044 1.958 8.214 1.00 97.44 114 ILE A CA 1
ATOM 884 C C . ILE A 1 114 ? 1.590 0.997 9.302 1.00 97.44 114 ILE A C 1
ATOM 886 O O . ILE A 1 114 ? 0.689 0.195 9.072 1.00 97.44 114 ILE A O 1
ATOM 890 N N . MET A 1 115 ? 2.231 1.036 10.466 1.00 95.62 115 MET A N 1
ATOM 891 C CA . MET A 1 115 ? 1.945 0.062 11.519 1.00 95.62 115 MET A CA 1
ATOM 892 C C . MET A 1 115 ? 2.118 0.633 12.919 1.00 95.62 115 MET A C 1
ATOM 894 O O . MET A 1 115 ? 2.933 1.530 13.152 1.00 95.62 115 MET A O 1
ATOM 898 N N . ARG A 1 116 ? 1.376 0.074 13.871 1.00 93.88 116 ARG A N 1
ATOM 899 C CA . ARG A 1 116 ? 1.474 0.375 15.303 1.00 93.88 116 ARG A CA 1
ATOM 900 C C . ARG A 1 116 ? 2.347 -0.644 16.030 1.00 93.88 116 ARG A C 1
ATOM 902 O O . ARG A 1 116 ? 2.985 -0.295 17.026 1.00 93.88 116 ARG A O 1
ATOM 909 N N . GLN A 1 117 ? 2.389 -1.891 15.564 1.00 92.44 117 GLN A N 1
ATOM 910 C CA . GLN A 1 117 ? 3.180 -2.939 16.209 1.00 92.44 117 GLN A CA 1
ATOM 911 C C . GLN A 1 117 ? 4.695 -2.625 16.242 1.00 92.44 117 GLN A C 1
ATOM 913 O O . GLN A 1 117 ? 5.202 -1.823 15.445 1.00 92.44 117 GLN A O 1
ATOM 918 N N . PRO A 1 118 ? 5.446 -3.229 17.185 1.00 90.50 118 PRO A N 1
ATOM 919 C CA . PRO A 1 118 ? 6.908 -3.195 17.173 1.00 90.50 118 PRO A CA 1
ATOM 920 C C . PRO A 1 118 ? 7.466 -3.765 15.858 1.00 90.50 118 PRO A C 1
ATOM 922 O O . PRO A 1 118 ? 6.899 -4.703 15.306 1.00 90.50 118 PRO A O 1
ATOM 925 N N . LEU A 1 119 ? 8.570 -3.215 15.340 1.00 90.62 119 LEU A N 1
ATOM 926 C CA . LEU A 1 119 ? 9.095 -3.588 14.013 1.00 90.62 119 LEU A CA 1
ATOM 927 C C . LEU A 1 119 ? 9.686 -5.006 13.980 1.00 90.62 119 LEU A C 1
ATOM 929 O O . LEU A 1 119 ? 9.866 -5.590 12.913 1.00 90.62 119 LEU A O 1
ATOM 933 N N . GLU A 1 120 ? 9.964 -5.577 15.149 1.00 91.12 120 GLU A N 1
ATOM 934 C CA . GLU A 1 120 ? 10.478 -6.928 15.344 1.00 91.12 120 GLU A CA 1
ATOM 935 C C . GLU A 1 120 ? 9.549 -7.990 14.745 1.00 91.12 120 GLU A C 1
ATOM 937 O O . GLU A 1 120 ? 10.031 -9.029 14.295 1.00 91.12 120 GLU A O 1
ATOM 942 N N . VAL A 1 121 ? 8.241 -7.711 14.650 1.00 90.44 121 VAL A N 1
ATOM 943 C CA . VAL A 1 121 ? 7.272 -8.613 14.000 1.00 90.44 121 VAL A CA 1
ATOM 944 C C . VAL A 1 121 ? 7.583 -8.829 12.512 1.00 90.44 121 VAL A C 1
ATOM 946 O O . VAL A 1 121 ? 7.195 -9.845 11.944 1.00 90.44 121 VAL A O 1
ATOM 949 N N . LEU A 1 122 ? 8.339 -7.918 11.886 1.00 91.00 122 LEU A N 1
ATOM 950 C CA . LEU A 1 122 ? 8.767 -8.005 10.487 1.00 91.00 122 LEU A CA 1
ATOM 951 C C . LEU A 1 122 ? 10.204 -8.532 10.319 1.00 91.00 122 LEU A C 1
ATOM 953 O O . LEU A 1 122 ? 10.655 -8.733 9.190 1.00 91.00 122 LEU A O 1
ATOM 957 N N . ALA A 1 123 ? 10.948 -8.778 11.405 1.00 85.06 123 ALA A N 1
ATOM 958 C CA . ALA A 1 123 ? 12.381 -9.097 11.350 1.00 85.06 123 ALA A CA 1
ATOM 959 C C . ALA A 1 123 ? 12.705 -10.381 10.555 1.00 85.06 123 ALA A C 1
ATOM 961 O O . ALA A 1 123 ? 13.795 -10.510 9.991 1.00 85.06 123 ALA A O 1
ATOM 962 N N . GLY A 1 124 ? 11.748 -11.309 10.466 1.00 82.56 124 GLY A N 1
ATOM 963 C CA . GLY A 1 124 ? 11.851 -12.555 9.701 1.00 82.56 124 GLY A CA 1
ATOM 964 C C . GLY A 1 124 ? 11.623 -12.416 8.192 1.00 82.56 124 GLY A C 1
ATOM 965 O O . GLY A 1 124 ? 11.655 -13.425 7.489 1.00 82.56 124 GLY A O 1
ATOM 966 N N . LEU A 1 125 ? 11.398 -11.201 7.678 1.00 83.56 125 LEU A N 1
ATOM 967 C CA . LEU A 1 125 ? 11.007 -10.953 6.288 1.00 83.56 125 LEU A CA 1
ATOM 968 C C . LEU A 1 125 ? 12.064 -10.104 5.559 1.00 83.56 125 LEU A C 1
ATOM 970 O O . LEU A 1 125 ? 11.916 -8.888 5.429 1.00 83.56 125 LEU A O 1
ATOM 974 N N . PRO A 1 126 ? 13.136 -10.723 5.016 1.00 76.50 126 PRO A N 1
ATOM 975 C CA . PRO A 1 126 ? 14.209 -10.008 4.319 1.00 76.50 126 PRO A CA 1
ATOM 976 C C . PRO A 1 126 ? 13.726 -9.126 3.164 1.00 76.50 126 PRO A C 1
ATOM 978 O O . PRO A 1 126 ? 14.354 -8.114 2.862 1.00 76.50 126 PRO A O 1
ATOM 981 N N . LEU A 1 127 ? 12.613 -9.511 2.536 1.00 74.94 127 LEU A N 1
ATOM 982 C CA . LEU A 1 127 ? 11.994 -8.805 1.419 1.00 74.94 127 LEU A CA 1
ATOM 983 C C . LEU A 1 127 ? 11.476 -7.407 1.814 1.00 74.94 127 LEU A C 1
ATOM 985 O O . LEU A 1 127 ? 11.458 -6.506 0.982 1.00 74.94 127 LEU A O 1
ATOM 989 N N . LEU A 1 128 ? 11.134 -7.202 3.092 1.00 83.38 128 LEU A N 1
ATOM 990 C CA . LEU A 1 128 ? 10.630 -5.931 3.616 1.00 83.38 128 LEU A CA 1
ATOM 991 C C . LEU A 1 128 ? 11.743 -4.964 4.034 1.00 83.38 128 LEU A C 1
ATOM 993 O O . LEU A 1 128 ? 11.465 -3.807 4.316 1.00 83.38 128 LEU A O 1
ATOM 997 N N . LYS A 1 129 ? 13.019 -5.379 4.018 1.00 79.88 129 LYS A N 1
ATOM 998 C CA . LYS A 1 129 ? 14.146 -4.515 4.429 1.00 79.88 129 LYS A CA 1
ATOM 999 C C . LYS A 1 129 ? 14.273 -3.221 3.618 1.00 79.88 129 LYS A C 1
ATOM 1001 O O . LYS A 1 129 ? 14.893 -2.277 4.091 1.00 79.88 129 LYS A O 1
ATOM 1006 N N . ARG A 1 130 ? 13.757 -3.203 2.385 1.00 77.38 130 ARG A N 1
ATOM 1007 C CA . ARG A 1 130 ? 13.774 -2.034 1.485 1.00 77.38 130 ARG A CA 1
ATOM 1008 C C . ARG A 1 130 ? 12.425 -1.314 1.411 1.00 77.38 130 ARG A C 1
ATOM 1010 O O . ARG A 1 130 ? 12.316 -0.324 0.698 1.00 77.38 130 ARG A O 1
ATOM 1017 N N . VAL A 1 131 ? 11.412 -1.817 2.112 1.00 88.50 131 VAL A N 1
ATOM 1018 C CA . VAL A 1 131 ? 10.084 -1.210 2.158 1.00 88.50 131 VAL A CA 1
ATOM 1019 C C . VAL A 1 131 ? 10.108 -0.104 3.218 1.00 88.50 131 VAL A C 1
ATOM 1021 O O . VAL A 1 131 ? 10.474 -0.390 4.359 1.00 88.50 131 VAL A O 1
ATOM 1024 N N . PRO A 1 132 ? 9.765 1.154 2.884 1.00 90.81 132 PRO A N 1
ATOM 1025 C CA . PRO A 1 132 ? 9.606 2.201 3.884 1.00 90.81 132 PRO A CA 1
ATOM 1026 C C . PRO A 1 132 ? 8.519 1.823 4.896 1.00 90.81 132 PRO A C 1
ATOM 1028 O O . PRO A 1 132 ? 7.467 1.294 4.533 1.00 90.81 132 PRO A O 1
ATOM 1031 N N . ILE A 1 133 ? 8.780 2.116 6.172 1.00 93.81 133 ILE A N 1
ATOM 1032 C CA . ILE A 1 133 ? 7.850 1.856 7.274 1.00 93.81 133 ILE A CA 1
ATOM 1033 C C . ILE A 1 133 ? 7.590 3.160 8.023 1.00 93.81 133 ILE A C 1
ATOM 1035 O O . ILE A 1 133 ? 8.530 3.819 8.466 1.00 93.81 133 ILE A O 1
ATOM 1039 N N . VAL A 1 134 ? 6.321 3.523 8.190 1.00 94.88 134 VAL A N 1
ATOM 1040 C CA . VAL A 1 134 ? 5.865 4.613 9.056 1.00 94.88 134 VAL A CA 1
ATOM 1041 C C . VAL A 1 134 ? 5.286 4.003 10.323 1.00 94.88 134 VAL A C 1
ATOM 1043 O O . VAL A 1 134 ? 4.291 3.281 10.278 1.00 94.88 134 VAL A O 1
ATOM 1046 N N . GLN A 1 135 ? 5.901 4.291 11.467 1.00 94.44 135 GLN A N 1
ATOM 1047 C CA . GLN A 1 135 ? 5.436 3.749 12.740 1.00 94.44 135 GLN A CA 1
ATOM 1048 C C . GLN A 1 135 ? 4.494 4.722 13.460 1.00 94.44 135 GLN A C 1
ATOM 1050 O O . GLN A 1 135 ? 4.856 5.873 13.710 1.00 94.44 135 GLN A O 1
ATOM 1055 N N . LEU A 1 136 ? 3.304 4.253 13.833 1.00 94.31 136 LEU A N 1
ATOM 1056 C CA . LEU A 1 136 ? 2.319 5.025 14.590 1.00 94.31 136 LEU A CA 1
ATOM 1057 C C . LEU A 1 136 ? 2.712 5.067 16.072 1.00 94.31 136 LEU A C 1
ATOM 1059 O O . LEU A 1 136 ? 2.650 4.051 16.766 1.00 94.31 136 LEU A O 1
ATOM 1063 N N . LYS A 1 137 ? 3.136 6.238 16.560 1.00 90.81 137 LYS A N 1
ATOM 1064 C CA . LYS A 1 137 ? 3.566 6.453 17.953 1.00 90.81 137 LYS A CA 1
ATOM 1065 C C . LYS A 1 137 ? 3.269 7.881 18.400 1.00 90.81 137 LYS A C 1
ATOM 1067 O O . LYS A 1 137 ? 3.623 8.823 17.704 1.00 90.81 137 LYS A O 1
ATOM 1072 N N . GLN A 1 138 ? 2.710 8.042 19.600 1.00 82.81 138 GLN A N 1
ATOM 1073 C CA . GLN A 1 138 ? 2.510 9.363 20.219 1.00 82.81 138 GLN A CA 1
ATOM 1074 C C . GLN A 1 138 ? 3.837 10.064 20.542 1.00 82.81 138 GLN A C 1
ATOM 1076 O O . GLN A 1 138 ? 3.974 11.272 20.380 1.00 82.81 138 GLN A O 1
ATOM 1081 N N . THR A 1 139 ? 4.847 9.313 20.985 1.00 79.12 139 THR A N 1
ATOM 1082 C CA . THR A 1 139 ? 6.190 9.860 21.196 1.00 79.12 139 THR A CA 1
ATOM 1083 C C . THR A 1 139 ? 6.981 9.725 19.904 1.00 79.12 139 THR A C 1
ATOM 1085 O O . THR A 1 139 ? 7.575 8.680 19.633 1.00 79.12 139 THR A O 1
ATOM 1088 N N . VAL A 1 140 ? 6.959 10.783 19.095 1.00 67.56 140 VAL A N 1
ATOM 1089 C CA . VAL A 1 140 ? 7.741 10.870 17.858 1.00 67.56 140 VAL A CA 1
ATOM 1090 C C . VAL A 1 140 ? 9.227 10.906 18.231 1.00 67.56 140 VAL A C 1
ATOM 1092 O O . VAL A 1 140 ? 9.747 11.926 18.679 1.00 67.56 140 VAL A O 1
ATOM 1095 N N . THR A 1 141 ? 9.911 9.772 18.101 1.00 58.81 141 THR A N 1
ATOM 1096 C CA . THR A 1 141 ? 11.369 9.663 18.242 1.00 58.81 141 THR A CA 1
ATOM 1097 C C . THR A 1 141 ? 12.053 9.761 16.877 1.00 58.81 141 THR A C 1
ATOM 1099 O O . THR A 1 141 ? 11.401 9.729 15.833 1.00 58.81 141 THR A O 1
ATOM 1102 N N . HIS A 1 142 ? 13.385 9.893 16.876 1.00 52.38 142 HIS A N 1
ATOM 1103 C CA . HIS A 1 142 ? 14.200 9.883 15.659 1.00 52.38 142 HIS A CA 1
ATOM 1104 C C . HIS A 1 142 ? 13.855 8.675 14.760 1.00 52.38 142 HIS A C 1
ATOM 1106 O O . HIS A 1 142 ? 13.994 7.530 15.183 1.00 52.38 142 HIS A O 1
ATOM 1112 N N . GLY A 1 143 ? 13.400 8.943 13.530 1.00 62.41 143 GLY A N 1
ATOM 1113 C CA . GLY A 1 143 ? 12.943 7.942 12.556 1.00 62.41 143 GLY A CA 1
ATOM 1114 C C . GLY A 1 143 ? 11.648 8.363 11.844 1.00 62.41 143 GLY A C 1
ATOM 1115 O O . GLY A 1 143 ? 11.101 9.432 12.115 1.00 62.41 143 GLY A O 1
ATOM 1116 N N . SER A 1 144 ? 11.139 7.528 10.934 1.00 79.75 144 SER A N 1
ATOM 1117 C CA . SER A 1 144 ? 9.834 7.706 10.279 1.00 79.75 144 SER A CA 1
ATOM 1118 C C . SER A 1 144 ? 8.699 7.284 11.218 1.00 79.75 144 SER A C 1
ATOM 1120 O O . SER A 1 144 ? 8.120 6.206 11.092 1.00 79.75 144 SER A O 1
ATOM 1122 N N . SER A 1 145 ? 8.394 8.130 12.202 1.00 89.44 145 SER A N 1
ATOM 1123 C CA . SER A 1 145 ? 7.240 7.953 13.088 1.00 89.44 145 SER A CA 1
ATOM 1124 C C . SER A 1 145 ? 6.210 9.067 12.916 1.00 89.44 145 SER A C 1
ATOM 1126 O O . SER A 1 145 ? 6.539 10.195 12.530 1.00 89.44 145 SER A O 1
ATOM 1128 N N . LEU A 1 146 ? 4.944 8.735 13.163 1.00 92.31 146 LEU A N 1
ATOM 1129 C CA . LEU A 1 146 ? 3.822 9.651 13.019 1.00 92.31 146 LEU A CA 1
ATOM 1130 C C . LEU A 1 146 ? 2.875 9.520 14.216 1.00 92.31 146 LEU A C 1
ATOM 1132 O O . LEU A 1 146 ? 2.520 8.414 14.623 1.00 92.31 146 LEU A O 1
ATOM 1136 N N . ASP A 1 147 ? 2.474 10.665 14.769 1.00 92.81 147 ASP A N 1
ATOM 1137 C CA . ASP A 1 147 ? 1.501 10.726 15.859 1.00 92.81 147 ASP A CA 1
ATOM 1138 C C . ASP A 1 147 ? 0.109 10.324 15.343 1.00 92.81 147 ASP A C 1
ATOM 1140 O O . ASP A 1 147 ? -0.382 10.968 14.411 1.00 92.81 147 ASP A O 1
ATOM 1144 N N . PRO A 1 148 ? -0.556 9.310 15.931 1.00 93.31 148 PRO A N 1
ATOM 1145 C CA . PRO A 1 148 ? -1.869 8.839 15.478 1.00 93.31 148 PRO A CA 1
ATOM 1146 C C . PRO A 1 148 ? -2.953 9.927 15.454 1.00 93.31 148 PRO A C 1
ATOM 1148 O O . PRO A 1 148 ? -3.927 9.786 14.720 1.00 93.31 148 PRO A O 1
ATOM 1151 N N . THR A 1 149 ? -2.806 11.008 16.225 1.00 93.94 149 THR A N 1
ATOM 1152 C CA . THR A 1 149 ? -3.741 12.147 16.238 1.00 93.94 149 THR A CA 1
ATOM 1153 C C . THR A 1 149 ? -3.558 13.082 15.038 1.00 93.94 149 THR A C 1
ATOM 1155 O O . THR A 1 149 ? -4.445 13.872 14.712 1.00 93.94 149 THR A O 1
ATOM 1158 N N . ASN A 1 150 ? -2.427 12.989 14.332 1.00 94.19 150 ASN A N 1
ATOM 1159 C CA . ASN A 1 150 ? -2.127 13.799 13.158 1.00 94.19 150 ASN A CA 1
ATOM 1160 C C . ASN A 1 150 ? -2.562 13.096 11.861 1.00 94.19 150 ASN A C 1
ATOM 1162 O O . ASN A 1 150 ? -1.751 12.826 10.968 1.00 94.19 150 ASN A O 1
ATOM 1166 N N . LEU A 1 151 ? -3.867 12.821 11.742 1.00 95.25 151 LEU A N 1
ATOM 1167 C CA . LEU A 1 151 ? -4.448 12.202 10.543 1.00 95.25 151 LEU A CA 1
ATOM 1168 C C . LEU A 1 151 ? -4.169 12.994 9.263 1.00 95.25 151 LEU A C 1
ATOM 1170 O O . LEU A 1 151 ? -4.016 12.393 8.205 1.00 95.25 151 LEU A O 1
ATOM 1174 N N . ALA A 1 152 ? -4.065 14.322 9.347 1.00 95.19 152 ALA A N 1
ATOM 1175 C CA . ALA A 1 152 ? -3.752 15.163 8.195 1.00 95.19 152 ALA A CA 1
ATOM 1176 C C . ALA A 1 152 ? -2.367 14.838 7.617 1.00 95.19 152 ALA A C 1
ATOM 1178 O O . ALA A 1 152 ? -2.231 14.636 6.412 1.00 95.19 152 ALA A O 1
ATOM 1179 N N . LYS A 1 153 ? -1.344 14.721 8.475 1.00 94.75 153 LYS A N 1
ATOM 1180 C CA . LYS A 1 153 ? 0.002 14.330 8.043 1.00 94.75 153 LYS A CA 1
ATOM 1181 C C . LYS A 1 153 ? 0.024 12.900 7.509 1.00 94.75 153 LYS A C 1
ATOM 1183 O O . LYS A 1 153 ? 0.692 12.652 6.511 1.00 94.75 153 LYS A O 1
ATOM 1188 N N . LEU A 1 154 ? -0.711 11.980 8.142 1.00 96.00 154 LEU A N 1
ATOM 1189 C CA . LEU A 1 154 ? -0.797 10.594 7.676 1.00 96.00 154 LEU A CA 1
ATOM 1190 C C . LEU A 1 154 ? -1.407 10.523 6.276 1.00 96.00 154 LEU A C 1
ATOM 1192 O O . LEU A 1 154 ? -0.878 9.839 5.404 1.00 96.00 154 LEU A O 1
ATOM 1196 N N . HIS A 1 155 ? -2.493 11.266 6.065 1.00 97.06 155 HIS A N 1
ATOM 1197 C CA . HIS A 1 155 ? -3.174 11.347 4.783 1.00 97.06 155 HIS A CA 1
ATOM 1198 C C . HIS A 1 155 ? -2.251 11.908 3.703 1.00 97.06 155 HIS A C 1
ATOM 1200 O O . HIS A 1 155 ? -2.118 11.296 2.649 1.00 97.06 155 HIS A O 1
ATOM 1206 N N . LEU A 1 156 ? -1.549 13.008 3.999 1.00 96.00 156 LEU A N 1
ATOM 1207 C CA . LEU A 1 156 ? -0.584 13.606 3.079 1.00 96.00 156 LEU A CA 1
ATOM 1208 C C . LEU A 1 156 ? 0.532 12.620 2.707 1.00 96.00 156 LEU A C 1
ATOM 1210 O O . LEU A 1 156 ? 0.813 12.446 1.531 1.00 96.00 156 LEU A O 1
ATOM 1214 N N . THR A 1 157 ? 1.113 11.914 3.684 1.00 94.94 157 THR A N 1
ATOM 1215 C CA . THR A 1 157 ? 2.155 10.903 3.4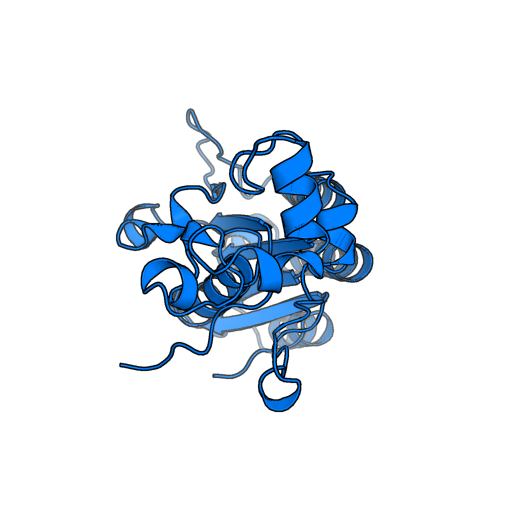24 1.00 94.94 157 THR A CA 1
ATOM 1216 C C . THR A 1 157 ? 1.657 9.780 2.509 1.00 94.94 157 THR A C 1
ATOM 1218 O O . THR A 1 157 ? 2.377 9.348 1.612 1.00 94.94 157 THR A O 1
ATOM 1221 N N . ILE A 1 158 ? 0.427 9.304 2.720 1.00 96.25 158 ILE A N 1
ATOM 1222 C CA . ILE A 1 158 ? -0.198 8.282 1.870 1.00 96.25 158 ILE A CA 1
ATOM 1223 C C . ILE A 1 158 ? -0.436 8.816 0.454 1.00 96.25 158 ILE A C 1
ATOM 1225 O O . ILE A 1 158 ? -0.114 8.139 -0.522 1.00 96.25 158 ILE A O 1
ATOM 1229 N N . GLN A 1 159 ? -0.988 10.023 0.343 1.00 95.38 159 GLN A N 1
ATOM 1230 C CA . GLN A 1 159 ? -1.300 10.647 -0.936 1.00 95.38 159 GLN A CA 1
ATOM 1231 C C . GLN A 1 159 ? -0.028 10.892 -1.757 1.00 95.38 159 GLN A C 1
ATOM 1233 O O . GLN A 1 159 ? 0.041 10.463 -2.905 1.00 95.38 159 GLN A O 1
ATOM 1238 N N . GLU A 1 160 ? 1.004 11.487 -1.155 1.00 93.50 160 GLU A N 1
ATOM 1239 C CA . GLU A 1 160 ? 2.305 11.714 -1.796 1.00 93.50 160 GLU A CA 1
ATOM 1240 C C . GLU A 1 160 ? 2.935 10.399 -2.275 1.00 93.50 160 GLU A C 1
ATOM 1242 O O . GLU A 1 160 ? 3.530 10.350 -3.352 1.00 93.50 160 GLU A O 1
ATOM 1247 N N . PHE A 1 161 ? 2.776 9.307 -1.518 1.00 93.19 161 PHE A N 1
ATOM 1248 C CA . PHE A 1 161 ? 3.273 7.996 -1.931 1.00 93.19 161 PHE A CA 1
ATOM 1249 C C . PHE A 1 161 ? 2.535 7.457 -3.164 1.00 93.19 161 PHE A C 1
ATOM 1251 O O . PHE A 1 161 ? 3.183 6.963 -4.090 1.00 93.19 161 PHE A O 1
ATOM 1258 N N . PHE A 1 162 ? 1.203 7.574 -3.204 1.00 93.00 162 PHE A N 1
ATOM 1259 C CA . PHE A 1 162 ? 0.399 7.180 -4.366 1.00 93.00 162 PHE A CA 1
ATOM 1260 C C . PHE A 1 162 ? 0.675 8.038 -5.604 1.00 93.00 162 PHE A C 1
ATOM 1262 O O . PHE A 1 162 ? 0.681 7.514 -6.715 1.00 93.00 162 PHE A O 1
ATOM 1269 N N . GLU A 1 163 ? 0.903 9.340 -5.431 1.00 89.56 163 GLU A N 1
ATOM 1270 C CA . GLU A 1 163 ? 1.210 10.261 -6.531 1.00 89.56 163 GLU A CA 1
ATOM 1271 C C . GLU A 1 163 ? 2.610 10.031 -7.103 1.00 89.56 163 GLU A C 1
ATOM 1273 O O . GLU A 1 163 ? 2.799 10.046 -8.325 1.00 89.56 163 GLU A O 1
ATOM 1278 N N . ALA A 1 164 ? 3.588 9.808 -6.221 1.00 85.38 164 ALA A N 1
ATOM 1279 C CA . ALA A 1 164 ? 4.959 9.561 -6.620 1.00 85.38 164 ALA A CA 1
ATOM 1280 C C . ALA A 1 164 ? 5.067 8.222 -7.343 1.00 85.38 164 ALA A C 1
ATOM 1282 O O . ALA A 1 164 ? 5.549 8.201 -8.468 1.00 85.38 164 ALA A O 1
ATOM 1283 N N . ALA A 1 165 ? 4.609 7.127 -6.726 1.00 82.06 165 ALA A N 1
ATOM 1284 C CA . ALA A 1 165 ? 4.841 5.770 -7.205 1.00 82.06 165 ALA A CA 1
ATOM 1285 C C . ALA A 1 165 ? 4.144 5.474 -8.548 1.00 82.06 165 ALA A C 1
ATOM 1287 O O . ALA A 1 165 ? 3.010 5.891 -8.775 1.00 82.06 165 ALA A O 1
ATOM 1288 N N . PRO A 1 166 ? 4.743 4.668 -9.449 1.00 77.56 166 PRO A N 1
ATOM 1289 C CA . PRO A 1 166 ? 4.062 4.268 -10.679 1.00 77.56 166 PRO A CA 1
ATOM 1290 C C . PRO A 1 166 ? 2.912 3.300 -10.401 1.00 77.56 166 PRO A C 1
ATOM 1292 O O . PRO A 1 166 ? 1.955 3.230 -11.163 1.00 77.56 166 PRO A O 1
ATOM 12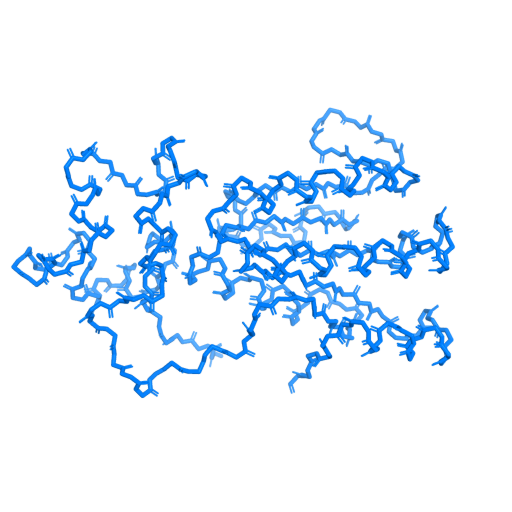95 N N . ARG A 1 167 ? 3.067 2.533 -9.323 1.00 83.88 167 ARG A N 1
ATOM 1296 C CA . ARG A 1 167 ? 2.119 1.588 -8.763 1.00 83.88 167 ARG A CA 1
ATOM 1297 C C . ARG A 1 167 ? 2.517 1.372 -7.313 1.00 83.88 167 ARG A C 1
ATOM 1299 O O . ARG A 1 167 ? 3.679 1.057 -7.046 1.00 83.88 167 ARG A O 1
ATOM 1306 N N . ALA A 1 168 ? 1.574 1.527 -6.400 1.00 91.06 168 ALA A N 1
ATOM 1307 C CA . ALA A 1 168 ? 1.823 1.394 -4.977 1.00 91.06 168 ALA A CA 1
ATOM 1308 C C . ALA A 1 168 ? 0.872 0.394 -4.325 1.00 91.06 168 ALA A C 1
ATOM 1310 O O . ALA A 1 168 ? -0.286 0.245 -4.711 1.00 91.06 168 ALA A O 1
ATOM 1311 N N . THR A 1 169 ? 1.364 -0.273 -3.291 1.00 94.56 169 THR A N 1
ATOM 1312 C CA . THR A 1 169 ? 0.522 -0.951 -2.311 1.00 94.56 169 THR A CA 1
ATOM 1313 C C . THR A 1 169 ? 0.898 -0.421 -0.940 1.00 94.56 169 THR A C 1
ATOM 1315 O O . THR A 1 169 ? 2.067 -0.446 -0.558 1.00 94.56 169 THR A O 1
ATOM 1318 N N . ILE A 1 170 ? -0.091 0.073 -0.204 1.00 97.62 170 ILE A N 1
ATOM 1319 C CA . ILE A 1 170 ? 0.075 0.546 1.168 1.00 97.62 170 ILE A CA 1
ATOM 1320 C C . ILE A 1 170 ? -0.645 -0.425 2.095 1.00 97.62 170 ILE A C 1
ATOM 1322 O O . ILE A 1 170 ? -1.812 -0.733 1.863 1.00 97.62 170 ILE A O 1
ATOM 1326 N N . LEU A 1 171 ? 0.041 -0.886 3.138 1.00 98.00 171 LEU A N 1
ATOM 1327 C CA . LEU A 1 171 ? -0.551 -1.659 4.227 1.00 98.00 171 LEU A CA 1
ATOM 1328 C C . LEU A 1 171 ? -0.711 -0.766 5.457 1.00 98.00 171 LEU A C 1
ATOM 1330 O O . LEU A 1 171 ? 0.278 -0.211 5.928 1.00 98.00 171 LEU A O 1
ATOM 1334 N N . LEU A 1 172 ? -1.928 -0.660 5.986 1.00 97.88 172 LEU A N 1
ATOM 1335 C CA . LEU A 1 172 ? -2.236 -0.006 7.253 1.00 97.88 172 LEU A CA 1
ATOM 1336 C C . LEU A 1 172 ? -2.641 -1.041 8.309 1.00 97.88 172 LEU A C 1
ATOM 1338 O O . LEU A 1 172 ? -3.763 -1.552 8.298 1.00 97.88 172 LEU A O 1
ATOM 1342 N N . GLU A 1 173 ? -1.729 -1.288 9.245 1.00 95.56 173 GLU A N 1
ATOM 1343 C CA . GLU A 1 173 ? -1.969 -1.996 10.503 1.00 95.56 173 GLU A CA 1
ATOM 1344 C C . GLU A 1 173 ? -2.147 -0.985 11.647 1.00 95.56 173 GLU A C 1
ATOM 1346 O O . GLU A 1 173 ? -1.451 0.032 11.716 1.00 95.56 173 GLU A O 1
ATOM 1351 N N . GLY A 1 174 ? -3.078 -1.262 12.562 1.00 92.31 174 GLY A N 1
ATOM 1352 C CA . GLY A 1 174 ? -3.403 -0.366 13.673 1.00 92.31 174 GLY A CA 1
ATOM 1353 C C . GLY A 1 174 ? -4.546 0.600 13.364 1.00 92.31 174 GLY A C 1
ATOM 1354 O O . GLY A 1 174 ? -4.564 1.723 13.874 1.00 92.31 174 GLY A O 1
ATOM 1355 N N . MET A 1 175 ? -5.511 0.178 12.545 1.00 93.31 175 MET A N 1
ATOM 1356 C CA . MET A 1 175 ? -6.724 0.949 12.276 1.00 93.31 175 MET A CA 1
ATOM 1357 C C . MET A 1 175 ? -7.493 1.257 13.565 1.00 93.31 175 MET A C 1
ATOM 1359 O O . MET A 1 175 ? -7.949 2.377 13.773 1.00 93.31 175 MET A O 1
ATOM 1363 N N . GLU A 1 176 ? -7.557 0.295 14.476 1.00 91.44 176 GLU A N 1
ATOM 1364 C CA . GLU A 1 176 ? -8.213 0.402 15.778 1.00 91.44 176 GLU A CA 1
ATOM 1365 C C . GLU A 1 176 ? -7.535 1.446 16.649 1.00 91.44 176 GLU A C 1
ATOM 1367 O O . GLU A 1 176 ? -8.187 2.232 17.330 1.00 91.44 176 GLU A O 1
ATOM 1372 N N . TYR A 1 177 ? -6.207 1.499 16.578 1.00 92.94 177 TYR A N 1
ATOM 1373 C CA . TYR A 1 177 ? -5.436 2.513 17.273 1.00 92.94 177 TYR A CA 1
ATOM 1374 C C . TYR A 1 177 ? -5.778 3.915 16.753 1.00 92.94 177 TYR A C 1
ATOM 1376 O O . TYR A 1 177 ? -6.019 4.828 17.543 1.00 92.94 177 TYR A O 1
ATOM 1384 N N . LEU A 1 178 ? -5.879 4.086 15.432 1.00 95.06 178 LEU A N 1
ATOM 1385 C CA . LEU A 1 178 ? -6.299 5.356 14.839 1.00 95.06 178 LEU A CA 1
ATOM 1386 C C . LEU A 1 178 ? -7.748 5.718 15.199 1.00 95.06 178 LEU A C 1
ATOM 1388 O O . LEU A 1 178 ? -8.019 6.886 15.478 1.00 95.06 178 LEU A O 1
ATOM 1392 N N . ILE A 1 179 ? -8.656 4.741 15.249 1.00 93.38 179 ILE A N 1
ATOM 1393 C CA . ILE A 1 179 ? -10.056 4.936 15.652 1.00 93.38 179 ILE A CA 1
ATOM 1394 C C . ILE A 1 179 ? -10.149 5.413 17.102 1.00 93.38 179 ILE A C 1
ATOM 1396 O O . ILE A 1 179 ? -10.797 6.427 17.358 1.00 93.38 179 ILE A O 1
ATOM 1400 N N . VAL A 1 180 ? -9.444 4.766 18.033 1.00 92.31 180 VAL A N 1
ATOM 1401 C CA . VAL A 1 180 ? -9.410 5.170 19.450 1.00 92.31 180 VAL A CA 1
ATOM 1402 C C . VAL A 1 180 ? -8.930 6.617 19.613 1.00 92.31 180 VAL A C 1
ATOM 1404 O O . VAL A 1 180 ? -9.432 7.341 20.471 1.00 92.31 180 VAL A O 1
ATOM 1407 N N . HIS A 1 181 ? -7.983 7.063 18.784 1.00 93.88 181 HIS A N 1
ATOM 1408 C CA . HIS A 1 181 ? -7.423 8.412 18.873 1.00 93.88 181 HIS A CA 1
ATOM 1409 C C . HIS A 1 181 ? -8.231 9.498 18.152 1.00 93.88 181 HIS A C 1
ATOM 1411 O O . HIS A 1 181 ? -8.124 10.666 18.527 1.00 93.88 181 HIS A O 1
ATOM 1417 N N . ASN A 1 182 ? -9.014 9.154 17.127 1.00 94.56 182 ASN A N 1
ATOM 1418 C CA . ASN A 1 182 ? -9.639 10.145 16.242 1.00 94.56 182 ASN A CA 1
ATOM 1419 C C . ASN A 1 182 ? -11.168 10.059 16.161 1.00 94.56 182 ASN A C 1
ATOM 1421 O O . ASN A 1 182 ? -11.796 11.002 15.675 1.00 94.56 182 ASN A O 1
ATOM 1425 N N . GLY A 1 183 ? -11.760 8.965 16.634 1.00 92.69 183 GLY A N 1
ATOM 1426 C CA . GLY A 1 183 ? -13.173 8.648 16.463 1.00 92.69 183 GLY A CA 1
ATOM 1427 C C . GLY A 1 183 ? -13.489 8.059 15.085 1.00 92.69 183 GLY A C 1
ATOM 1428 O O . GLY A 1 183 ? -12.826 8.356 14.083 1.00 92.69 183 GLY A O 1
ATOM 1429 N N . VAL A 1 184 ? -14.534 7.232 15.034 1.00 89.38 184 VAL A N 1
ATOM 1430 C CA . VAL A 1 184 ? -14.911 6.470 13.834 1.00 89.38 184 VAL A CA 1
ATOM 1431 C C . VAL A 1 184 ? -15.317 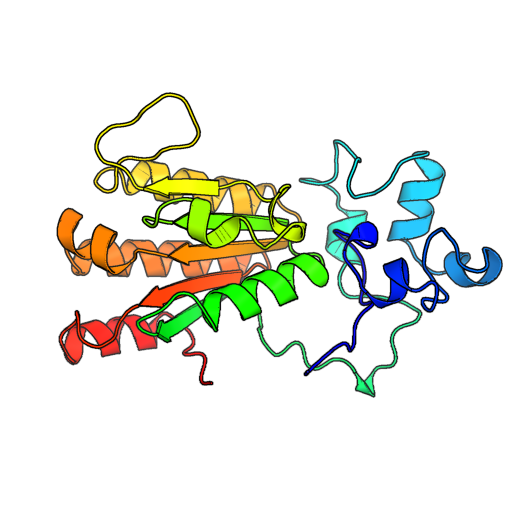7.378 12.676 1.00 89.38 184 VAL A C 1
ATOM 1433 O O . VAL A 1 184 ? -14.818 7.193 11.571 1.00 89.38 184 VAL A O 1
ATOM 1436 N N . ASP A 1 185 ? -16.094 8.437 12.917 1.00 90.50 185 ASP A N 1
ATOM 1437 C CA . ASP A 1 185 ? -16.530 9.366 11.860 1.00 90.50 185 ASP A CA 1
ATOM 1438 C C . ASP A 1 185 ? -15.372 9.990 11.069 1.00 90.50 185 ASP A C 1
ATOM 1440 O O . ASP A 1 185 ? -15.442 10.166 9.849 1.00 90.50 185 ASP A O 1
ATOM 1444 N N . ARG A 1 186 ? -14.290 10.367 11.764 1.00 93.81 186 ARG A N 1
ATOM 1445 C CA . ARG A 1 186 ? -13.099 10.935 11.114 1.00 93.81 186 ARG A CA 1
ATOM 1446 C C . ARG A 1 186 ? -12.331 9.862 10.360 1.00 93.81 186 ARG A C 1
ATOM 1448 O O . ARG A 1 186 ? -11.839 10.133 9.266 1.00 93.81 186 ARG A O 1
ATOM 1455 N N . MET A 1 187 ? -12.261 8.659 10.922 1.00 93.38 187 MET A N 1
ATOM 1456 C CA . MET A 1 187 ? -11.600 7.529 10.283 1.00 93.38 187 MET A CA 1
ATOM 1457 C C . MET A 1 187 ? -12.324 7.058 9.027 1.00 93.38 187 MET A C 1
ATOM 1459 O O . MET A 1 187 ? -11.658 6.818 8.028 1.00 93.38 187 MET A O 1
ATOM 1463 N N . LEU A 1 188 ? -13.657 7.023 9.011 1.00 92.06 188 LEU A N 1
ATOM 1464 C CA . LEU A 1 188 ? -14.432 6.701 7.811 1.00 92.06 188 LEU A CA 1
ATOM 1465 C C . LEU A 1 188 ? -14.093 7.652 6.657 1.00 92.06 188 LEU A C 1
ATOM 1467 O O . LEU A 1 188 ? -13.735 7.204 5.572 1.00 92.06 188 LEU A O 1
ATOM 1471 N N . LYS A 1 189 ? -14.096 8.968 6.910 1.00 94.25 189 LYS A N 1
ATOM 1472 C CA . LYS A 1 189 ? -13.726 9.981 5.902 1.00 94.25 189 LYS A CA 1
ATOM 1473 C C . LYS A 1 189 ? -12.279 9.842 5.435 1.00 94.25 189 LYS A C 1
ATOM 1475 O O . LYS A 1 189 ? -11.988 10.004 4.252 1.00 94.25 189 LYS A O 1
ATOM 1480 N N . PHE A 1 190 ? -11.367 9.550 6.361 1.00 96.06 190 PHE A N 1
ATOM 1481 C CA . PHE A 1 190 ? -9.964 9.305 6.043 1.00 96.06 190 PHE A CA 1
ATOM 1482 C C . PHE A 1 190 ? -9.809 8.096 5.111 1.00 96.06 190 PHE A C 1
ATOM 1484 O O . PHE A 1 190 ? -9.157 8.203 4.075 1.00 96.06 190 PHE A O 1
ATOM 1491 N N . ILE A 1 191 ? -10.449 6.973 5.444 1.00 95.25 191 ILE A N 1
ATOM 1492 C CA . ILE A 1 191 ? -10.397 5.731 4.668 1.00 95.25 191 ILE A CA 1
ATOM 1493 C C . ILE A 1 191 ? -11.025 5.917 3.287 1.00 95.25 191 ILE A C 1
ATOM 1495 O O . ILE A 1 191 ? -10.420 5.506 2.301 1.00 95.25 191 ILE A O 1
ATOM 1499 N N . GLN A 1 192 ? -12.176 6.590 3.201 1.00 93.94 192 GLN A N 1
ATOM 1500 C CA . GLN A 1 192 ? -12.813 6.958 1.931 1.00 93.94 192 GLN A CA 1
ATOM 1501 C C . GLN A 1 192 ? -11.849 7.727 1.024 1.00 93.94 192 GLN A C 1
ATOM 1503 O O . GLN A 1 192 ? -11.644 7.351 -0.130 1.00 93.94 192 GLN A O 1
ATOM 1508 N N . SER A 1 193 ? -11.213 8.773 1.562 1.00 95.88 193 SER A N 1
ATOM 1509 C CA . SER A 1 193 ? -10.258 9.591 0.810 1.00 95.88 193 SER A CA 1
ATOM 1510 C C . SER A 1 193 ? -9.052 8.768 0.341 1.00 95.88 193 SER A C 1
ATOM 1512 O O . SER A 1 193 ? -8.669 8.816 -0.824 1.00 95.88 193 SER A O 1
ATOM 1514 N N . VAL A 1 194 ? -8.479 7.946 1.225 1.00 96.56 194 VAL A N 1
ATOM 1515 C CA . VAL A 1 194 ? -7.322 7.095 0.905 1.00 96.56 194 VAL A CA 1
ATOM 1516 C C . VAL A 1 194 ? -7.659 6.023 -0.139 1.00 96.56 194 VAL A C 1
ATOM 1518 O O . VAL A 1 194 ? -6.873 5.798 -1.063 1.00 96.56 194 VAL A O 1
ATOM 1521 N N . ALA A 1 195 ? -8.818 5.373 -0.024 1.00 94.50 195 ALA A N 1
ATOM 1522 C CA . ALA A 1 195 ? -9.286 4.389 -0.997 1.00 94.50 195 ALA A CA 1
ATOM 1523 C C . ALA A 1 195 ? -9.493 5.024 -2.380 1.00 94.50 195 ALA A C 1
ATOM 1525 O O . ALA A 1 195 ? -9.175 4.404 -3.397 1.00 94.50 195 ALA A O 1
ATOM 1526 N N . GLU A 1 196 ? -9.961 6.273 -2.424 1.00 94.06 196 GLU A N 1
ATOM 1527 C CA . GLU A 1 196 ? -10.092 7.022 -3.670 1.00 94.06 196 GLU A CA 1
ATOM 1528 C C . GLU A 1 196 ? -8.732 7.357 -4.293 1.00 94.06 196 GLU A C 1
ATOM 1530 O O . GLU A 1 196 ? -8.527 7.097 -5.481 1.00 94.06 196 GLU A O 1
ATOM 1535 N N . CYS A 1 197 ? -7.758 7.817 -3.497 1.00 94.56 197 CYS A N 1
ATOM 1536 C CA . CYS A 1 197 ? -6.382 8.003 -3.969 1.00 94.56 197 CYS A CA 1
ATOM 1537 C C . CYS A 1 197 ? -5.813 6.710 -4.577 1.00 94.56 197 CYS A C 1
ATOM 1539 O O . CYS A 1 197 ? -5.190 6.750 -5.641 1.00 94.56 197 CYS A O 1
ATOM 1541 N N . ALA A 1 198 ? -6.058 5.558 -3.941 1.00 94.62 198 ALA A N 1
ATOM 1542 C CA . ALA A 1 198 ? -5.621 4.259 -4.446 1.00 94.62 198 ALA A CA 1
ATOM 1543 C C . ALA A 1 198 ? -6.274 3.913 -5.799 1.00 94.62 198 ALA A C 1
ATOM 1545 O O . ALA A 1 198 ? -5.578 3.488 -6.723 1.00 94.62 198 ALA A O 1
ATOM 1546 N N . ARG A 1 199 ? -7.586 4.149 -5.961 1.00 91.56 199 ARG A N 1
ATOM 1547 C CA . ARG A 1 199 ? -8.299 3.921 -7.234 1.00 91.56 199 ARG A CA 1
ATOM 1548 C C . ARG A 1 199 ? -7.738 4.779 -8.369 1.00 91.56 199 ARG A C 1
ATOM 1550 O O . ARG A 1 199 ? -7.413 4.245 -9.429 1.00 91.56 199 ARG A O 1
ATOM 1557 N N . VAL A 1 200 ? -7.579 6.083 -8.139 1.00 91.12 200 VAL A N 1
ATOM 1558 C CA . VAL A 1 200 ? -7.105 7.041 -9.155 1.00 91.12 200 VAL A CA 1
ATOM 1559 C C . VAL A 1 200 ? -5.663 6.752 -9.586 1.00 91.12 200 VAL A C 1
ATOM 1561 O O . VAL A 1 200 ? -5.327 6.873 -10.763 1.00 91.12 200 VAL A O 1
ATOM 1564 N N . SER A 1 201 ? -4.813 6.315 -8.657 1.00 88.19 201 SER A N 1
ATOM 1565 C CA . SER A 1 201 ? -3.394 6.027 -8.909 1.00 88.19 201 SER A CA 1
ATOM 1566 C C . SER A 1 201 ? -3.110 4.592 -9.376 1.00 88.19 201 SER A C 1
ATOM 1568 O O . SER A 1 201 ? -1.950 4.186 -9.408 1.00 88.19 201 SER A O 1
ATOM 1570 N N . SER A 1 202 ? -4.133 3.798 -9.732 1.00 86.38 202 SER A N 1
ATOM 1571 C CA . SER A 1 202 ? -3.969 2.369 -10.081 1.00 86.38 202 SER A CA 1
ATOM 1572 C C . SER A 1 202 ? -3.181 1.580 -9.021 1.00 86.38 202 SER A C 1
ATOM 1574 O O . SER A 1 202 ? -2.349 0.722 -9.322 1.00 86.38 202 SER A O 1
ATOM 1576 N N . SER A 1 203 ? -3.436 1.906 -7.758 1.00 91.88 203 SER A N 1
ATOM 1577 C CA . SER A 1 203 ? -2.719 1.413 -6.588 1.00 91.88 203 SER A CA 1
ATOM 1578 C C . SER A 1 203 ? -3.678 0.732 -5.610 1.00 91.88 203 SER A C 1
ATOM 1580 O O . SER A 1 203 ? -4.886 0.637 -5.843 1.00 91.88 203 SER A O 1
ATOM 1582 N N . ARG A 1 204 ? -3.129 0.179 -4.529 1.00 95.12 204 ARG A N 1
ATOM 1583 C CA . ARG A 1 204 ? -3.870 -0.613 -3.544 1.00 95.12 204 ARG A CA 1
ATOM 1584 C C . ARG A 1 204 ? -3.657 -0.050 -2.149 1.00 95.12 204 ARG A C 1
ATOM 1586 O O . ARG A 1 204 ? -2.530 0.233 -1.746 1.00 95.12 204 ARG A O 1
ATOM 1593 N N . PHE A 1 205 ? -4.741 0.069 -1.404 1.00 97.56 205 PHE A N 1
ATOM 1594 C CA . PHE A 1 205 ? -4.719 0.355 0.019 1.00 97.56 205 PHE A CA 1
ATOM 1595 C C . PHE A 1 205 ? -5.308 -0.841 0.757 1.00 97.56 205 PHE A C 1
ATOM 1597 O O . PHE A 1 205 ? -6.467 -1.177 0.547 1.00 97.56 205 PHE A O 1
ATOM 1604 N N . ILE A 1 206 ? -4.511 -1.498 1.590 1.00 97.56 206 ILE A N 1
ATOM 1605 C CA . ILE A 1 206 ? -4.919 -2.651 2.391 1.00 97.56 206 ILE A CA 1
ATOM 1606 C C . ILE A 1 206 ? -4.934 -2.195 3.841 1.00 97.56 206 ILE A C 1
ATOM 1608 O O . ILE A 1 206 ? -3.911 -1.737 4.345 1.00 97.56 206 ILE A O 1
ATOM 1612 N N . THR A 1 207 ? -6.063 -2.329 4.527 1.00 96.31 207 THR A N 1
ATOM 1613 C CA . THR A 1 207 ? -6.133 -2.079 5.967 1.00 96.31 207 THR A CA 1
ATOM 1614 C C . THR A 1 207 ? -6.658 -3.294 6.709 1.00 96.31 207 THR A C 1
ATOM 1616 O O . THR A 1 207 ? -7.489 -4.045 6.196 1.00 96.31 207 THR A O 1
ATOM 1619 N N . ILE A 1 208 ? -6.120 -3.498 7.905 1.00 94.75 208 ILE A N 1
ATOM 1620 C CA . ILE A 1 208 ? -6.468 -4.604 8.787 1.00 94.75 208 ILE A CA 1
ATOM 1621 C C . ILE A 1 208 ? -7.288 -4.064 9.950 1.00 94.75 208 ILE A C 1
ATOM 1623 O O . ILE A 1 208 ? -6.932 -3.032 10.526 1.00 94.75 208 ILE A O 1
ATOM 1627 N N . ILE A 1 209 ? -8.351 -4.786 10.300 1.00 92.50 209 ILE A N 1
ATOM 1628 C CA . ILE A 1 209 ? -9.129 -4.523 11.503 1.00 92.50 209 ILE A CA 1
ATOM 1629 C C . ILE A 1 209 ? -9.549 -5.817 12.199 1.00 92.50 209 ILE A C 1
ATOM 1631 O O . ILE A 1 209 ? -9.998 -6.771 11.561 1.00 92.50 209 ILE A O 1
ATOM 1635 N N . ASP A 1 210 ? -9.479 -5.824 13.522 1.00 90.06 210 ASP A N 1
ATOM 1636 C CA . ASP A 1 210 ? -10.147 -6.802 14.359 1.00 90.06 210 ASP A CA 1
ATOM 1637 C C . ASP A 1 210 ? -11.648 -6.465 14.422 1.00 90.06 210 ASP A C 1
ATOM 1639 O O . ASP A 1 210 ? -12.037 -5.456 15.025 1.00 90.06 210 ASP A O 1
ATOM 1643 N N . PRO A 1 211 ? -12.530 -7.306 13.848 1.00 85.50 211 PRO A N 1
ATOM 1644 C CA . PRO A 1 211 ? -13.963 -7.025 13.797 1.00 85.50 211 PRO A CA 1
ATOM 1645 C C . PRO A 1 211 ? -14.621 -6.975 15.183 1.00 85.50 211 PRO A C 1
ATOM 1647 O O . PRO A 1 211 ? -15.769 -6.565 15.291 1.00 85.50 211 PRO A O 1
ATOM 1650 N N . ARG A 1 212 ? -13.923 -7.393 16.249 1.00 85.75 212 ARG A N 1
ATOM 1651 C CA . ARG A 1 212 ? -14.422 -7.351 17.632 1.00 85.75 212 ARG A CA 1
ATOM 1652 C C . ARG A 1 212 ? -14.354 -5.957 18.260 1.00 85.75 212 ARG A C 1
ATOM 1654 O O . ARG A 1 212 ? -14.885 -5.778 19.353 1.00 85.75 212 ARG A O 1
ATOM 1661 N N . ILE A 1 213 ? -13.648 -5.015 17.631 1.00 79.06 213 ILE A N 1
ATOM 1662 C CA . ILE A 1 213 ? -13.371 -3.685 18.197 1.00 79.06 213 ILE A CA 1
ATOM 1663 C C . ILE A 1 213 ? -14.389 -2.632 17.731 1.00 79.06 213 ILE A C 1
ATOM 1665 O O . ILE A 1 213 ? -14.540 -1.609 18.394 1.00 79.06 213 ILE A O 1
ATOM 1669 N N . LEU A 1 214 ? -15.116 -2.898 16.645 1.00 80.50 214 LEU A N 1
ATOM 1670 C CA . LEU A 1 214 ? -16.190 -2.036 16.156 1.00 80.50 214 LEU A CA 1
ATOM 1671 C C . LEU A 1 214 ? -17.558 -2.616 16.462 1.00 80.50 214 LEU A C 1
ATOM 1673 O O . LEU A 1 214 ? -17.723 -3.836 16.561 1.00 80.50 214 LEU A O 1
ATOM 1677 N N . ASP A 1 215 ? -18.545 -1.734 16.566 1.00 80.38 215 ASP A N 1
ATOM 1678 C CA . ASP A 1 215 ? -19.927 -2.180 16.522 1.00 80.38 215 ASP A CA 1
ATOM 1679 C C . ASP A 1 215 ? -20.336 -2.609 15.096 1.00 80.38 215 ASP A C 1
ATOM 1681 O O . ASP A 1 215 ? -19.625 -2.407 14.103 1.00 80.38 215 ASP A O 1
ATOM 1685 N N . GLY A 1 216 ? -21.491 -3.271 14.992 1.00 81.06 216 GLY A N 1
ATOM 1686 C CA . GLY A 1 216 ? -21.972 -3.801 13.717 1.00 81.06 216 GLY A CA 1
ATOM 1687 C C . GLY A 1 216 ? -22.307 -2.723 12.682 1.00 81.06 216 GLY A C 1
ATOM 1688 O O . GLY A 1 216 ? -22.203 -2.994 11.489 1.00 81.06 216 GLY A O 1
ATOM 1689 N N . GLU A 1 217 ? -22.692 -1.517 13.100 1.00 84.88 217 GLU A N 1
ATOM 1690 C CA . GLU A 1 217 ? -23.034 -0.428 12.179 1.00 84.88 217 GLU A CA 1
ATOM 1691 C C . GLU A 1 217 ? -21.765 0.220 11.611 1.00 84.88 217 GLU A C 1
ATOM 1693 O O . GLU A 1 217 ? -21.655 0.420 10.399 1.00 84.88 217 GLU A O 1
ATOM 1698 N N . GLU A 1 218 ? -20.772 0.471 12.463 1.00 84.06 218 GLU A N 1
ATOM 1699 C CA . GLU A 1 218 ? -19.462 1.015 12.104 1.00 84.06 218 GLU A CA 1
ATOM 1700 C C . GLU A 1 218 ? -18.713 0.095 11.131 1.00 84.06 218 GLU A C 1
ATOM 1702 O O . GLU A 1 218 ? -18.137 0.561 10.140 1.00 84.06 218 GLU A O 1
ATOM 1707 N N . LEU A 1 219 ? -18.762 -1.221 11.362 1.00 85.44 219 LEU A N 1
ATOM 1708 C CA . LEU A 1 219 ? -18.148 -2.195 10.464 1.00 85.44 219 LEU A CA 1
ATOM 1709 C C . LEU A 1 219 ? -18.840 -2.220 9.092 1.00 85.44 219 LEU A C 1
ATOM 1711 O O . LEU A 1 219 ? -18.162 -2.255 8.067 1.00 85.44 219 LEU A O 1
ATOM 1715 N N . VAL A 1 220 ? -20.174 -2.131 9.053 1.00 87.44 220 VAL A N 1
ATOM 1716 C CA . VAL A 1 220 ? -20.935 -2.058 7.794 1.00 87.44 220 VAL A CA 1
ATOM 1717 C C . VAL A 1 220 ? -20.578 -0.800 7.004 1.00 87.44 220 VAL A C 1
ATOM 1719 O O . VAL A 1 220 ? -20.477 -0.854 5.778 1.00 87.44 220 VAL A O 1
ATOM 1722 N N . LEU A 1 221 ? -20.358 0.336 7.670 1.00 87.38 221 LEU A N 1
ATOM 1723 C CA . LEU A 1 221 ? -19.914 1.558 6.995 1.00 87.38 221 LEU A CA 1
ATOM 1724 C C . LEU A 1 221 ? -18.536 1.377 6.350 1.00 87.38 221 LEU A C 1
ATOM 1726 O O . LEU A 1 221 ? -18.346 1.802 5.213 1.00 87.38 221 LEU A O 1
ATOM 1730 N N . LEU A 1 222 ? -17.603 0.697 7.018 1.00 86.19 222 LEU A N 1
ATOM 1731 C CA . LEU A 1 222 ? -16.295 0.384 6.437 1.00 86.19 222 LEU A CA 1
ATOM 1732 C C . LEU A 1 222 ? -16.382 -0.573 5.248 1.00 86.19 222 LEU A C 1
ATOM 1734 O O . LEU A 1 222 ? -15.734 -0.339 4.230 1.00 86.19 222 LEU A O 1
ATOM 1738 N N . GLU A 1 223 ? -17.200 -1.618 5.350 1.00 89.25 223 GLU A N 1
ATOM 1739 C CA . GLU A 1 223 ? -17.408 -2.601 4.279 1.00 89.25 223 GLU A CA 1
ATOM 1740 C C . GLU A 1 223 ? -18.092 -2.009 3.036 1.00 89.25 223 GLU A C 1
ATOM 1742 O O . GLU A 1 223 ? -17.998 -2.573 1.947 1.00 89.25 223 GLU A O 1
ATOM 1747 N N . ARG A 1 224 ? -18.767 -0.860 3.162 1.00 87.69 224 ARG A N 1
ATOM 1748 C CA . ARG A 1 224 ? -19.311 -0.127 2.007 1.00 87.69 224 ARG A CA 1
ATOM 1749 C C . ARG A 1 224 ? -18.245 0.640 1.233 1.00 87.69 224 ARG A C 1
ATOM 1751 O O . ARG A 1 224 ? -18.417 0.858 0.037 1.00 87.69 224 ARG A O 1
ATOM 1758 N N . GLU A 1 225 ? -17.176 1.055 1.905 1.00 87.69 225 GLU A N 1
ATOM 1759 C CA . GLU A 1 225 ? -16.104 1.857 1.307 1.00 87.69 225 GLU A CA 1
ATOM 1760 C C . GLU A 1 225 ? -14.936 1.005 0.817 1.00 87.69 225 GLU A C 1
ATOM 1762 O O . GLU A 1 225 ? -14.272 1.344 -0.166 1.00 87.69 225 GLU A O 1
ATOM 1767 N N . LEU A 1 226 ? -14.688 -0.111 1.500 1.00 93.56 226 LEU A N 1
ATOM 1768 C CA . LEU A 1 226 ? -13.583 -1.015 1.235 1.00 93.56 226 LEU A CA 1
ATOM 1769 C C . LEU A 1 226 ? -14.089 -2.365 0.747 1.00 93.56 226 LEU A C 1
ATOM 1771 O O . LEU A 1 226 ? -15.041 -2.929 1.277 1.00 93.56 226 LEU A O 1
ATOM 1775 N N . THR A 1 227 ? -13.384 -2.930 -0.229 1.00 93.75 227 THR A N 1
ATOM 1776 C CA . THR A 1 227 ? -13.660 -4.292 -0.683 1.00 93.75 227 THR A CA 1
ATOM 1777 C C . THR A 1 227 ? -13.183 -5.273 0.379 1.00 93.75 227 THR A C 1
ATOM 1779 O O . THR A 1 227 ? -11.996 -5.309 0.710 1.00 93.75 227 THR A O 1
ATOM 1782 N N . LEU A 1 228 ? -14.100 -6.073 0.919 1.00 92.12 228 LEU A N 1
ATOM 1783 C CA . LEU A 1 228 ? -13.743 -7.100 1.885 1.00 92.12 228 LEU A CA 1
ATOM 1784 C C . LEU A 1 228 ? -12.929 -8.206 1.205 1.00 92.12 228 LEU A C 1
ATOM 1786 O O . LEU A 1 228 ? -13.369 -8.782 0.210 1.00 92.12 228 LEU A O 1
ATOM 1790 N N . VAL A 1 229 ? -11.773 -8.533 1.779 1.00 89.44 229 VAL A N 1
ATOM 1791 C CA . VAL A 1 229 ? -10.984 -9.697 1.369 1.00 89.44 229 VAL A CA 1
ATOM 1792 C C . VAL A 1 229 ? -11.273 -10.840 2.337 1.00 89.44 229 VAL A C 1
ATOM 1794 O O . VAL A 1 229 ? -11.179 -10.674 3.553 1.00 89.44 229 VAL A O 1
ATOM 1797 N N . SER A 1 230 ? -11.695 -11.977 1.787 1.00 76.50 230 SER A N 1
ATOM 1798 C CA . SER A 1 230 ? -11.939 -13.215 2.536 1.00 76.50 230 SER A CA 1
ATOM 1799 C C . SER A 1 230 ? -10.703 -14.115 2.481 1.00 76.50 230 SER A C 1
ATOM 1801 O O . SER A 1 230 ? -9.942 -14.044 1.515 1.00 76.50 230 SE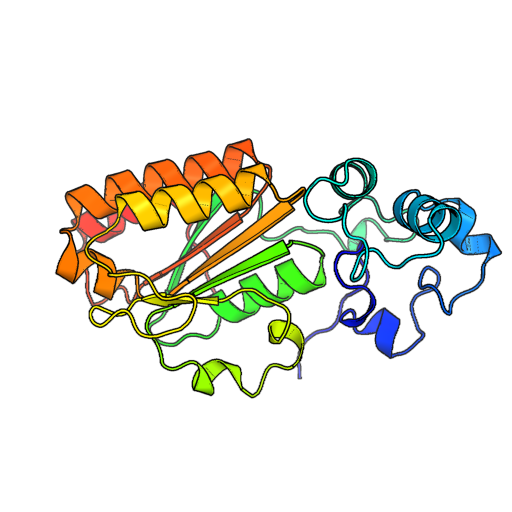R A O 1
ATOM 1803 N N . GLU A 1 231 ? -10.506 -14.922 3.530 1.00 57.75 231 GLU A N 1
ATOM 1804 C CA . GLU A 1 231 ? -9.481 -15.980 3.569 1.00 57.75 231 GLU A CA 1
ATOM 1805 C C . GLU A 1 231 ? -9.709 -17.073 2.517 1.00 57.75 231 GLU A C 1
ATOM 1807 O O . GLU A 1 231 ? -10.888 -17.415 2.253 1.00 57.75 231 GLU A O 1
#

Secondary structure (DSSP, 8-state):
--------S-S-GGG-HHHHTT--TTSTTS-HHHHTT-HHHHHHHHTTS-GGG-TTGGG-HHHHHHTT--TT--GGG---SS-SEEEEEE-SSSSHHHHHHHHHHHTTPEEEEEESS-GGGGTT-GGGGGS-EEEE-SS--SSSEE-TT-HHHHHHHHHHHHHHSSSEEEEE--HHHHHHHH-HHHHHHHHHHHHHHHHHTT-EEEEEE-TTSS-HHHHHHHHHHSEEEP-

Foldseek 3Di:
DDDAPDDFADPPCVLRPCSVVVNDCQHPSHDPVVPPPQQQVVVCVVVVHHSNGDPCVLVDPSSLVCLRPDVPDDPVSDDPVDFWFFEEEADPDPDPLVVNQLVVVRSHAQEEEEEADDCVVCVPPPSCPPHHYEYADCPDDPDRYDDLLPLVVVLVVLLVSLVRHSEHEYEYYCLLVSCVNHNLVVSLVSRLSSRVSRRVSRYYYYYYDHPVSDDPVSVVSVVVRHPYDDD

Radius of gyration: 18.4 Å; chains: 1; bounding box: 46×40×48 Å